Protein AF-A0A1A6GMJ9-F1 (afdb_monomer)

Foldseek 3Di:
DVVLVVCVVPPVVCNVVVVQVVCCVPPNNVVPPDDDDDPVVVQVVQDPDPDDDDDDDDDDDDAPPAQDEAEAEACVVVLVCQVVVLVVVVVCVVVVGHSNYYYHYYYDDDPSHDVSCVVPDDDDDDDQDADLVSQLVVLVVPDDPCLQPVAPCNLQLVLLLSLLSNLLSLLVNLLVVPCVSPVDNFDDDVCLQDDPDPDDDRQLSVVSRVQRRVDPDRPLVVSLCSNLVPSVVVRPDDPVRSVVSSVSSDQSRDVCSSPPDPRD

Structure (mmCIF, N/CA/C/O backbone):
data_AF-A0A1A6GMJ9-F1
#
_entry.id   AF-A0A1A6GMJ9-F1
#
loop_
_atom_site.group_PDB
_atom_site.id
_atom_site.type_symbol
_atom_site.label_atom_id
_atom_site.label_alt_id
_atom_site.label_comp_id
_atom_site.label_asym_id
_atom_site.label_entity_id
_atom_site.label_seq_id
_atom_site.pdbx_PDB_ins_code
_atom_site.Cartn_x
_atom_site.Cartn_y
_atom_site.Cartn_z
_atom_site.occupancy
_atom_site.B_iso_or_equiv
_atom_site.auth_seq_id
_atom_site.auth_comp_id
_atom_site.auth_asym_id
_atom_site.auth_atom_id
_atom_site.pdbx_PDB_model_num
ATOM 1 N N . MET A 1 1 ? -11.232 -16.383 -27.705 1.00 71.50 1 MET A N 1
ATOM 2 C CA . MET A 1 1 ? -10.995 -14.996 -28.175 1.00 71.50 1 MET A CA 1
ATOM 3 C C . MET A 1 1 ? -12.279 -14.244 -28.542 1.00 71.50 1 MET A C 1
ATOM 5 O O . MET A 1 1 ? -12.523 -13.205 -27.951 1.00 71.50 1 MET A O 1
ATOM 9 N N . GLN A 1 2 ? -13.145 -14.757 -29.428 1.00 80.25 2 GLN A N 1
ATOM 10 C CA . GLN A 1 2 ? -14.377 -14.053 -29.853 1.00 80.25 2 GLN A CA 1
ATOM 11 C C . GLN A 1 2 ? -15.315 -13.656 -28.692 1.00 80.25 2 GLN A C 1
ATOM 13 O O . GLN A 1 2 ? -15.805 -12.533 -28.651 1.00 80.25 2 GLN A O 1
ATOM 18 N N . ARG A 1 3 ? -15.484 -14.520 -27.678 1.00 80.25 3 ARG A N 1
ATOM 19 C CA . ARG A 1 3 ? -16.272 -14.201 -26.467 1.00 80.25 3 ARG A CA 1
ATOM 20 C C . ARG A 1 3 ? -15.718 -13.006 -25.669 1.00 80.25 3 ARG A C 1
ATOM 22 O O . ARG A 1 3 ? -16.497 -12.245 -25.113 1.00 80.25 3 ARG A O 1
ATOM 29 N N . MET A 1 4 ? -14.397 -12.802 -25.649 1.00 86.25 4 MET A N 1
ATOM 30 C CA . MET A 1 4 ? -13.774 -11.642 -24.990 1.00 86.25 4 MET A CA 1
ATOM 31 C C . MET A 1 4 ? -14.058 -10.334 -25.733 1.00 86.25 4 MET A C 1
ATOM 33 O O . MET A 1 4 ? -14.210 -9.305 -25.085 1.00 86.25 4 MET A O 1
ATOM 37 N N . LEU A 1 5 ? -14.151 -10.366 -27.068 1.00 86.88 5 LEU A N 1
ATOM 38 C CA . LEU A 1 5 ? -14.511 -9.184 -27.859 1.00 86.88 5 LEU A CA 1
ATOM 39 C C . LEU A 1 5 ? -15.940 -8.736 -27.537 1.00 86.88 5 LEU A C 1
ATOM 41 O O . LEU A 1 5 ? -16.164 -7.559 -27.291 1.00 86.88 5 LEU A O 1
ATOM 45 N N . ILE A 1 6 ? -16.871 -9.687 -27.416 1.00 87.62 6 ILE A N 1
ATOM 46 C CA . ILE A 1 6 ? -18.257 -9.407 -27.013 1.00 87.62 6 ILE A CA 1
ATOM 47 C C . ILE A 1 6 ? -18.308 -8.814 -25.597 1.00 87.62 6 ILE A C 1
ATOM 49 O O . ILE A 1 6 ? -18.971 -7.803 -25.379 1.00 87.62 6 ILE A O 1
ATOM 53 N N . VAL A 1 7 ? -17.576 -9.396 -24.637 1.00 88.38 7 VAL A N 1
ATOM 54 C CA . VAL A 1 7 ? -17.493 -8.850 -23.268 1.00 88.38 7 VAL A CA 1
ATOM 55 C C . VAL A 1 7 ? -16.895 -7.444 -23.276 1.00 88.38 7 VAL A C 1
ATOM 57 O O . VAL A 1 7 ? -17.415 -6.567 -22.599 1.00 88.38 7 VAL A O 1
ATOM 60 N N . ARG A 1 8 ? -15.862 -7.186 -24.082 1.00 89.06 8 ARG A N 1
ATOM 61 C CA . ARG A 1 8 ? -15.278 -5.847 -24.220 1.00 89.06 8 ARG A CA 1
ATOM 62 C C . ARG A 1 8 ? -16.269 -4.825 -24.774 1.00 89.06 8 ARG A C 1
ATOM 64 O O . ARG A 1 8 ? -16.239 -3.685 -24.325 1.00 89.06 8 ARG A O 1
ATOM 71 N N . SER A 1 9 ? -17.132 -5.223 -25.705 1.00 89.50 9 SER A N 1
ATOM 72 C CA . SER A 1 9 ? -18.133 -4.334 -26.303 1.00 89.50 9 SER A CA 1
ATOM 73 C C . SER A 1 9 ? -19.360 -4.096 -25.416 1.00 89.50 9 SER A C 1
ATOM 75 O O . SER A 1 9 ? -19.928 -3.013 -25.473 1.00 89.50 9 SER A O 1
ATOM 77 N N . LEU A 1 10 ? -19.783 -5.083 -24.615 1.00 91.12 10 LEU A N 1
ATOM 78 C CA . LEU A 1 10 ? -21.050 -5.023 -23.862 1.00 91.12 10 LEU A CA 1
ATOM 79 C C . LEU A 1 10 ? -20.884 -4.858 -22.341 1.00 91.12 10 LEU A C 1
ATOM 81 O O . LEU A 1 10 ? -21.812 -4.425 -21.663 1.00 91.12 10 LEU A O 1
ATOM 85 N N . ARG A 1 11 ? -19.735 -5.252 -21.781 1.00 90.25 11 ARG A N 1
ATOM 86 C CA . ARG A 1 11 ? -19.461 -5.354 -20.334 1.00 90.25 11 ARG A CA 1
ATOM 87 C C . ARG A 1 11 ? -17.982 -5.073 -20.050 1.00 90.25 11 ARG A C 1
ATOM 89 O O . ARG A 1 11 ? -17.228 -5.964 -19.644 1.00 90.25 11 ARG A O 1
ATOM 96 N N . GLN A 1 12 ? -17.552 -3.831 -20.277 1.00 86.00 12 GLN A N 1
ATOM 97 C CA . GLN A 1 12 ? -16.149 -3.432 -20.104 1.00 86.00 12 GLN A CA 1
ATOM 98 C C . GLN A 1 12 ? -15.624 -3.720 -18.682 1.00 86.00 12 GLN A C 1
ATOM 100 O O . GLN A 1 12 ? -14.485 -4.156 -18.518 1.00 86.00 12 GLN A O 1
ATOM 105 N N . ASP A 1 13 ? -16.487 -3.597 -17.671 1.00 86.69 13 ASP A N 1
ATOM 106 C CA . ASP A 1 13 ? -16.229 -3.936 -16.264 1.00 86.69 13 ASP A CA 1
ATOM 107 C C . ASP A 1 13 ? -15.849 -5.415 -16.036 1.00 86.69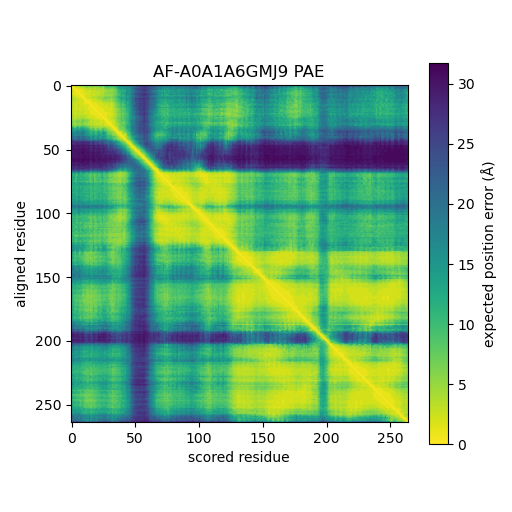 13 ASP A C 1
ATOM 109 O O . ASP A 1 13 ? -15.201 -5.760 -15.048 1.00 86.69 13 ASP A O 1
ATOM 113 N N . ARG A 1 14 ? -16.225 -6.312 -16.957 1.00 89.88 14 ARG A N 1
ATOM 114 C CA . ARG A 1 14 ? -15.957 -7.758 -16.868 1.00 89.88 14 ARG A CA 1
ATOM 115 C C . ARG A 1 14 ? -14.767 -8.214 -17.692 1.00 89.88 14 ARG A C 1
ATOM 117 O O . ARG A 1 14 ? -14.401 -9.387 -17.609 1.00 89.88 14 ARG A O 1
ATOM 124 N N . VAL A 1 15 ? -14.141 -7.321 -18.456 1.00 89.62 15 VAL A N 1
ATOM 125 C CA . VAL A 1 15 ? -13.018 -7.675 -19.335 1.00 89.62 15 VAL A CA 1
ATOM 126 C C . VAL A 1 15 ? -11.854 -8.239 -18.533 1.00 89.62 15 VAL A C 1
ATOM 128 O O . VAL A 1 15 ? -11.367 -9.312 -18.876 1.00 89.62 15 VAL A O 1
ATOM 131 N N . ALA A 1 16 ? -11.466 -7.587 -17.432 1.00 85.88 16 ALA A N 1
ATOM 132 C CA . ALA A 1 16 ? -10.377 -8.060 -16.574 1.00 85.88 16 ALA A CA 1
ATOM 133 C C . ALA A 1 16 ? -10.644 -9.482 -16.047 1.00 85.88 16 ALA A C 1
ATOM 135 O O . ALA A 1 16 ? -9.815 -10.370 -16.221 1.00 85.88 16 ALA A O 1
ATOM 136 N N . PHE A 1 17 ? -11.840 -9.738 -15.506 1.00 87.00 17 PHE A N 1
ATOM 137 C CA . PHE A 1 17 ? -12.234 -11.072 -15.035 1.00 87.00 17 PHE A CA 1
ATOM 138 C C . PHE A 1 17 ? -12.244 -12.124 -16.150 1.00 87.00 17 PHE A C 1
ATOM 140 O O . PHE A 1 17 ? -11.846 -13.271 -15.931 1.00 87.00 17 PHE A O 1
ATOM 147 N N . CYS A 1 18 ? -12.699 -11.745 -17.346 1.00 89.88 18 CYS A N 1
ATOM 148 C CA . CYS A 1 18 ? -12.757 -12.636 -18.499 1.00 89.88 18 CYS A CA 1
ATOM 149 C C . CYS A 1 18 ? -11.352 -13.011 -18.993 1.00 89.88 18 CYS A C 1
ATOM 151 O O . CYS A 1 18 ? -11.089 -14.189 -19.233 1.00 89.88 18 CYS A O 1
ATOM 153 N N . VAL A 1 19 ? -10.442 -12.034 -19.073 1.00 89.81 19 VAL A N 1
ATOM 154 C CA . VAL A 1 19 ? -9.029 -12.250 -19.424 1.00 89.81 19 VAL A CA 1
ATOM 155 C C . VAL A 1 19 ? -8.350 -13.134 -18.382 1.00 89.81 19 VAL A C 1
ATOM 157 O O . VAL A 1 19 ? -7.731 -14.130 -18.748 1.00 89.81 19 VAL A O 1
ATOM 160 N N . THR A 1 20 ? -8.538 -12.833 -17.095 1.00 88.00 20 THR A N 1
ATOM 161 C CA . THR A 1 20 ? -8.017 -13.649 -15.994 1.00 88.00 20 THR A CA 1
ATOM 162 C C . THR A 1 20 ? -8.483 -15.097 -16.119 1.00 88.00 20 THR A C 1
ATOM 164 O O . THR A 1 20 ? -7.667 -16.008 -16.196 1.00 88.00 20 THR A O 1
ATOM 167 N N . SER A 1 21 ? -9.791 -15.325 -16.242 1.00 88.94 21 SER A N 1
ATOM 168 C CA . SER A 1 21 ? -10.353 -16.680 -16.354 1.00 88.94 21 SER A CA 1
ATOM 169 C C . SER A 1 21 ? -9.830 -17.425 -17.585 1.00 88.94 21 SER A C 1
ATOM 171 O O . SER A 1 21 ? -9.553 -18.624 -17.520 1.00 88.94 21 SER A O 1
ATOM 173 N N . PHE A 1 22 ? -9.662 -16.719 -18.705 1.00 91.06 22 PHE A N 1
ATOM 174 C CA . PHE A 1 22 ? -9.090 -17.287 -19.919 1.00 91.06 22 PHE A CA 1
ATOM 175 C C . PHE A 1 22 ? -7.642 -17.746 -19.700 1.00 91.06 22 PHE A C 1
ATOM 177 O O . PHE A 1 22 ? -7.312 -18.874 -20.064 1.00 91.06 22 PHE A O 1
ATOM 184 N N . ILE A 1 23 ? -6.802 -16.925 -19.061 1.00 90.88 23 ILE A N 1
ATOM 185 C CA . ILE A 1 23 ? -5.409 -17.282 -18.755 1.00 90.88 23 ILE A CA 1
ATOM 186 C C . ILE A 1 23 ? -5.359 -18.479 -17.797 1.00 90.88 23 ILE A C 1
ATOM 188 O O . ILE A 1 23 ? -4.648 -19.437 -18.090 1.00 90.88 23 ILE A O 1
ATOM 192 N N . ILE A 1 24 ? -6.162 -18.494 -16.722 1.00 90.88 24 ILE A N 1
ATOM 193 C CA . ILE A 1 24 ? -6.207 -19.631 -15.777 1.00 90.88 24 ILE A CA 1
ATOM 194 C C . ILE A 1 24 ? -6.557 -20.925 -16.509 1.00 90.88 24 ILE A C 1
ATOM 196 O O . ILE A 1 24 ? -5.902 -21.942 -16.314 1.00 90.88 24 ILE A O 1
ATOM 200 N N . THR A 1 25 ? -7.573 -20.878 -17.369 1.00 91.31 25 THR A N 1
ATOM 201 C CA . THR A 1 25 ? -8.080 -22.071 -18.057 1.00 91.31 25 THR A CA 1
ATOM 202 C C . THR A 1 25 ? -7.072 -22.636 -19.061 1.00 91.31 25 THR A C 1
ATOM 204 O O . THR A 1 25 ? -7.014 -23.847 -19.241 1.00 91.31 25 THR A O 1
ATOM 207 N N . ASN A 1 26 ? -6.288 -21.779 -19.726 1.00 92.38 26 ASN A N 1
ATOM 208 C CA . ASN A 1 26 ? -5.397 -22.209 -20.811 1.00 92.38 26 ASN A CA 1
ATOM 209 C C . ASN A 1 26 ? -3.935 -22.389 -20.380 1.00 92.38 26 ASN A C 1
ATOM 211 O O . ASN A 1 26 ? -3.240 -23.222 -20.950 1.00 92.38 26 ASN A O 1
ATOM 215 N N . LEU A 1 27 ? -3.456 -21.608 -19.408 1.00 91.56 27 LEU A N 1
ATOM 216 C CA . LEU A 1 27 ? -2.052 -21.583 -18.979 1.00 91.56 27 LEU A CA 1
ATOM 217 C C . LEU A 1 27 ? -1.877 -21.999 -17.506 1.00 91.56 27 LEU A C 1
ATOM 219 O O . LEU A 1 27 ? -0.798 -22.449 -17.114 1.00 91.56 27 LEU A O 1
ATOM 223 N N . GLY A 1 28 ? -2.935 -21.903 -16.696 1.00 88.69 28 GLY A N 1
ATOM 224 C CA . GLY A 1 28 ? -2.924 -22.196 -15.259 1.00 88.69 28 GLY A CA 1
ATOM 225 C C . GLY A 1 28 ? -2.838 -20.944 -14.378 1.00 88.69 28 GLY A C 1
ATOM 226 O O . GLY A 1 28 ? -2.457 -19.863 -14.829 1.00 88.69 28 GLY A O 1
ATOM 227 N N . SER A 1 29 ? -3.186 -21.089 -13.094 1.00 85.00 29 SER A N 1
ATOM 228 C CA . SER A 1 29 ? -3.278 -19.977 -12.126 1.00 85.00 29 SER A CA 1
ATOM 229 C C . SER A 1 29 ? -1.948 -19.260 -11.857 1.00 85.00 29 SER A C 1
ATOM 231 O O . SER A 1 29 ? -1.933 -18.047 -11.650 1.00 85.00 29 SER A O 1
ATOM 233 N N . ARG A 1 30 ? -0.821 -19.976 -11.963 1.00 82.75 30 ARG A N 1
ATOM 234 C CA . ARG A 1 30 ? 0.544 -19.449 -11.757 1.00 82.75 30 ARG A CA 1
ATOM 235 C C . ARG A 1 30 ? 0.941 -18.272 -12.658 1.00 82.75 30 ARG A C 1
ATOM 237 O O . ARG A 1 30 ? 1.927 -17.611 -12.376 1.00 82.75 30 ARG A O 1
ATOM 244 N N . PHE A 1 31 ? 0.223 -18.041 -13.759 1.00 82.19 31 PHE A N 1
ATOM 245 C CA . PHE A 1 31 ? 0.494 -16.938 -14.693 1.00 82.19 31 PHE A CA 1
ATOM 246 C C . PHE A 1 31 ? -0.222 -15.632 -14.322 1.00 82.19 31 PHE A C 1
ATOM 248 O O . PHE A 1 31 ? -0.113 -14.642 -15.041 1.00 82.19 31 PHE A O 1
ATOM 255 N N . ILE A 1 32 ? -0.987 -15.638 -13.231 1.00 80.31 32 ILE A N 1
ATOM 256 C CA . ILE A 1 32 ? -1.769 -14.490 -12.750 1.00 80.31 32 ILE A CA 1
ATOM 257 C C . ILE A 1 32 ? -1.449 -14.203 -11.292 1.00 80.31 32 ILE A C 1
ATOM 259 O O . ILE A 1 32 ? -1.442 -13.049 -10.869 1.00 80.31 32 ILE A O 1
ATOM 263 N N . GLU A 1 33 ? -1.191 -15.253 -10.519 1.00 72.06 33 GLU A N 1
ATOM 264 C CA . GLU A 1 33 ? -0.722 -15.107 -9.153 1.00 72.06 33 GLU A CA 1
ATOM 265 C C . GLU A 1 33 ? 0.698 -14.524 -9.161 1.00 72.06 33 GLU A C 1
ATOM 267 O O . GLU A 1 33 ? 1.575 -15.068 -9.838 1.00 72.06 33 GLU A O 1
ATOM 272 N N . PRO A 1 34 ? 0.945 -13.413 -8.442 1.00 66.38 34 PRO A N 1
ATOM 273 C CA . PRO A 1 34 ? 2.287 -12.868 -8.340 1.00 66.38 34 PRO A CA 1
ATOM 274 C C . PRO A 1 34 ? 3.200 -13.919 -7.690 1.00 66.38 34 PRO A C 1
ATOM 276 O O . PRO A 1 34 ? 2.823 -14.505 -6.669 1.00 66.38 34 PRO A O 1
ATOM 279 N N . PRO A 1 35 ? 4.387 -14.188 -8.259 1.00 65.06 35 PRO A N 1
ATOM 280 C CA . PRO A 1 35 ? 5.299 -15.166 -7.690 1.00 65.06 35 PRO A CA 1
ATOM 281 C C . PRO A 1 35 ? 5.738 -14.711 -6.298 1.00 65.06 35 PRO A C 1
ATOM 283 O O . PRO A 1 35 ? 6.055 -13.539 -6.084 1.00 65.06 35 PRO A O 1
ATOM 286 N N . VAL A 1 36 ? 5.784 -15.645 -5.345 1.00 62.50 36 VAL A N 1
ATOM 287 C CA . VAL A 1 36 ? 6.337 -15.358 -4.019 1.00 62.50 36 VAL A CA 1
ATOM 288 C C . VAL A 1 36 ? 7.814 -15.026 -4.191 1.00 62.50 36 VAL A C 1
ATOM 290 O O . VAL A 1 36 ? 8.587 -15.836 -4.710 1.00 62.50 36 VAL A O 1
ATOM 293 N N . LEU A 1 37 ? 8.202 -13.829 -3.756 1.00 62.25 37 LEU A N 1
ATOM 294 C CA . LEU A 1 37 ? 9.588 -13.398 -3.773 1.00 62.25 37 LEU A CA 1
ATOM 295 C C . LEU A 1 37 ? 10.428 -14.343 -2.909 1.00 62.25 37 LEU A C 1
ATOM 297 O O . LEU A 1 37 ? 10.312 -14.354 -1.686 1.00 62.25 37 LEU A O 1
ATOM 301 N N . ASN A 1 38 ? 11.299 -15.121 -3.545 1.00 61.34 38 ASN A N 1
ATOM 302 C CA . ASN A 1 38 ? 12.248 -15.975 -2.850 1.00 61.34 38 ASN A CA 1
ATOM 303 C C . ASN A 1 38 ? 13.671 -15.639 -3.297 1.00 61.34 38 ASN A C 1
ATOM 305 O O . ASN A 1 38 ? 14.153 -16.107 -4.330 1.00 61.34 38 ASN A O 1
ATOM 309 N N . MET A 1 39 ? 14.357 -14.844 -2.476 1.00 60.69 39 MET A N 1
ATOM 310 C CA . MET A 1 39 ? 15.728 -14.395 -2.730 1.00 60.69 39 MET A CA 1
ATOM 311 C C . MET A 1 39 ? 16.713 -15.565 -2.907 1.00 60.69 39 MET A C 1
ATOM 313 O O . MET A 1 39 ? 17.684 -15.449 -3.653 1.00 60.69 39 MET A O 1
ATOM 317 N N . LYS A 1 40 ? 16.450 -16.718 -2.269 1.00 57.72 40 LYS A N 1
ATOM 318 C CA . LYS A 1 40 ? 17.304 -17.913 -2.371 1.00 57.72 40 LYS A CA 1
ATOM 319 C C . LYS A 1 40 ? 17.200 -18.573 -3.746 1.00 57.72 40 LYS A C 1
ATOM 321 O O . LYS A 1 40 ? 18.214 -19.001 -4.286 1.00 57.72 40 LYS A O 1
ATOM 326 N N . LEU A 1 41 ? 16.002 -18.602 -4.338 1.00 55.69 41 LEU A N 1
ATOM 327 C CA . LEU A 1 41 ? 15.796 -19.111 -5.700 1.00 55.69 41 LEU A CA 1
ATOM 328 C C . LEU A 1 41 ? 16.473 -18.207 -6.742 1.00 55.69 41 LEU A C 1
ATOM 330 O O . LEU A 1 41 ? 17.099 -18.707 -7.674 1.00 55.69 41 LEU A O 1
ATOM 334 N N . VAL A 1 42 ? 16.419 -16.884 -6.554 1.00 58.50 42 VAL A N 1
ATOM 335 C CA . VAL A 1 42 ? 17.067 -15.921 -7.465 1.00 58.50 42 VAL A CA 1
ATOM 336 C C . VAL A 1 42 ? 18.594 -16.010 -7.376 1.00 58.50 42 VAL A C 1
ATOM 338 O O . VAL A 1 42 ? 19.271 -16.030 -8.400 1.00 58.50 42 VAL A O 1
ATOM 341 N N . SER A 1 43 ? 19.139 -16.139 -6.162 1.00 53.69 43 SER A N 1
ATOM 342 C CA . SER A 1 43 ? 20.588 -16.223 -5.932 1.00 53.69 43 SER A CA 1
ATOM 343 C C . SER A 1 43 ? 21.230 -17.478 -6.553 1.00 53.69 43 SER A C 1
ATOM 345 O O . SER A 1 43 ? 22.346 -17.390 -7.072 1.00 53.69 43 SER A O 1
ATOM 347 N N . GLY A 1 44 ? 20.511 -18.612 -6.55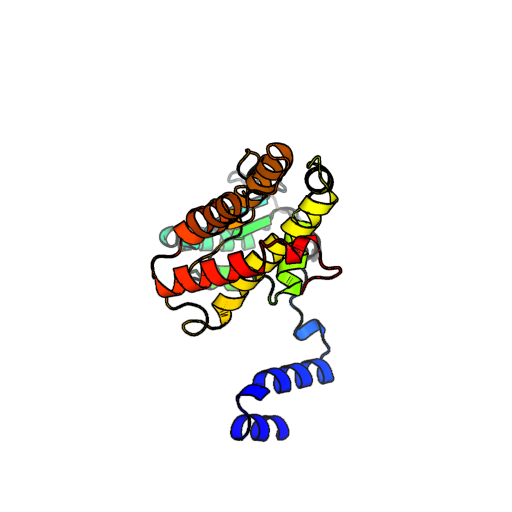8 1.00 48.16 44 GLY A N 1
ATOM 348 C CA . GLY A 1 44 ? 20.970 -19.880 -7.146 1.00 48.16 44 GLY A CA 1
ATOM 349 C C . GLY A 1 44 ? 20.734 -20.037 -8.654 1.00 48.16 44 GLY A C 1
ATOM 350 O O . GLY A 1 44 ? 21.320 -20.926 -9.259 1.00 48.16 44 GLY A O 1
ATOM 351 N N . SER A 1 45 ? 19.898 -19.189 -9.266 1.00 43.88 45 SER A N 1
ATOM 352 C CA . SER A 1 45 ? 19.630 -19.213 -10.717 1.00 43.88 45 SER A CA 1
ATOM 353 C C . SER A 1 45 ? 20.610 -18.352 -11.519 1.00 43.88 45 SER A C 1
ATOM 355 O O . SER A 1 45 ? 20.737 -18.514 -12.731 1.00 43.88 45 SER A O 1
ATOM 357 N N . ALA A 1 46 ? 21.289 -17.413 -10.854 1.00 45.00 46 ALA A N 1
ATOM 358 C CA . ALA A 1 46 ? 22.364 -16.642 -11.453 1.00 45.00 46 ALA A CA 1
ATOM 359 C C . ALA A 1 46 ? 23.610 -17.537 -11.541 1.00 45.00 46 ALA A C 1
ATOM 361 O O . ALA A 1 46 ? 24.200 -17.865 -10.513 1.00 45.00 46 ALA A O 1
ATOM 362 N N . PHE A 1 47 ? 23.979 -17.897 -12.772 1.00 39.22 47 PHE A N 1
ATOM 363 C CA . PHE A 1 47 ? 25.088 -18.775 -13.171 1.00 39.22 47 PHE A CA 1
ATOM 364 C C . PHE A 1 47 ? 24.831 -20.281 -12.995 1.00 39.22 47 PHE A C 1
ATOM 366 O O . PHE A 1 47 ? 25.241 -20.902 -12.019 1.00 39.22 47 PHE A O 1
ATOM 373 N N . LEU A 1 48 ? 24.238 -20.905 -14.020 1.00 29.53 48 LEU A N 1
ATOM 374 C CA . LEU A 1 48 ? 24.630 -22.273 -14.364 1.00 29.53 48 LEU A CA 1
ATOM 375 C C . LEU A 1 48 ? 26.024 -22.185 -15.006 1.00 29.53 48 LEU A C 1
ATOM 377 O O . LEU A 1 48 ? 26.154 -21.509 -16.027 1.00 29.53 48 LEU A O 1
ATOM 381 N N . PRO A 1 49 ? 27.067 -22.817 -14.442 1.00 35.44 49 PRO A N 1
ATOM 382 C CA . PRO A 1 49 ? 28.391 -22.766 -15.033 1.00 35.44 49 PRO A CA 1
ATOM 383 C C . PRO A 1 49 ? 28.412 -23.678 -16.262 1.00 35.44 49 PRO A C 1
ATOM 385 O O . PRO A 1 49 ? 28.380 -24.905 -16.146 1.00 35.44 49 PRO A O 1
ATOM 388 N N . THR A 1 50 ? 28.487 -23.098 -17.457 1.00 32.56 50 THR A N 1
ATOM 389 C CA . THR A 1 50 ? 29.138 -23.789 -18.573 1.00 32.56 50 THR A CA 1
ATOM 390 C C . THR A 1 50 ? 30.609 -23.942 -18.192 1.00 32.56 50 THR A C 1
ATOM 392 O O . THR A 1 50 ? 31.280 -22.952 -17.923 1.00 32.56 50 THR A O 1
ATOM 395 N N . GLN A 1 51 ? 31.069 -25.189 -18.065 1.00 30.16 51 GLN A N 1
ATOM 396 C CA . GLN A 1 51 ? 32.420 -25.558 -17.626 1.00 30.16 51 GLN A CA 1
ATOM 397 C C . GLN A 1 51 ? 33.535 -24.738 -18.308 1.00 30.16 51 GLN A C 1
ATOM 399 O O . GLN A 1 51 ? 33.456 -24.534 -19.520 1.00 30.16 51 GLN A O 1
ATOM 404 N N . PRO A 1 52 ? 34.619 -24.367 -17.598 1.00 36.44 52 PRO A N 1
ATOM 405 C CA . PRO A 1 52 ? 35.774 -23.744 -18.226 1.00 36.44 52 PRO A CA 1
ATOM 406 C C . PRO A 1 52 ? 36.763 -24.808 -18.729 1.00 36.44 52 PRO A C 1
ATOM 408 O O . PRO A 1 52 ? 37.097 -25.756 -18.014 1.00 36.44 52 PRO A O 1
ATOM 411 N N . GLN A 1 53 ? 37.280 -24.626 -19.947 1.00 30.36 53 GLN A N 1
ATOM 412 C CA . GLN A 1 53 ? 38.537 -25.238 -20.377 1.00 30.36 53 GLN A CA 1
ATOM 413 C C . GLN A 1 53 ? 39.601 -24.150 -20.573 1.00 30.36 53 GLN A C 1
ATOM 415 O O . GLN A 1 53 ? 39.444 -23.254 -21.394 1.00 30.36 53 GLN A O 1
ATOM 420 N N . HIS A 1 54 ? 40.703 -24.356 -19.850 1.00 30.39 54 HIS A N 1
ATOM 421 C CA . HIS A 1 54 ? 42.046 -23.773 -19.942 1.00 30.39 54 HIS A CA 1
ATOM 422 C C . HIS A 1 54 ? 42.394 -22.442 -19.240 1.00 30.39 54 HIS A C 1
ATOM 424 O O . HIS A 1 54 ? 41.582 -21.524 -19.193 1.00 30.39 54 HIS A O 1
ATOM 430 N N . PRO A 1 55 ? 43.633 -22.345 -18.693 1.00 41.41 55 PRO A N 1
ATOM 431 C CA . PRO A 1 55 ? 44.101 -21.202 -17.920 1.00 41.41 55 PRO A CA 1
ATOM 432 C C . PRO A 1 55 ? 44.950 -20.243 -18.769 1.00 41.41 55 PRO A C 1
ATOM 434 O O . PRO A 1 55 ? 45.739 -20.680 -19.609 1.00 41.41 55 PRO A O 1
ATOM 437 N N . ALA A 1 56 ? 44.885 -18.944 -18.478 1.00 31.08 56 ALA A N 1
ATOM 438 C CA . ALA A 1 56 ? 45.956 -18.016 -18.818 1.00 31.08 56 ALA A CA 1
ATOM 439 C C . ALA A 1 56 ? 46.082 -16.904 -17.768 1.00 31.08 56 ALA A C 1
ATOM 441 O O . ALA A 1 56 ? 45.108 -16.391 -17.231 1.00 31.08 56 ALA A O 1
ATOM 442 N N . VAL A 1 57 ? 47.343 -16.619 -17.471 1.00 34.91 57 VAL A N 1
ATOM 443 C CA . VAL A 1 57 ? 47.912 -15.735 -16.453 1.00 34.91 57 VAL A CA 1
ATOM 444 C C . VAL A 1 57 ? 47.859 -14.269 -16.898 1.00 34.91 57 VAL A C 1
ATOM 446 O O . VAL A 1 57 ? 48.166 -13.996 -18.054 1.00 34.91 57 VAL A O 1
ATOM 449 N N . GLY A 1 58 ? 47.644 -13.331 -15.961 1.00 32.38 58 GLY A N 1
ATOM 450 C CA . GLY A 1 58 ? 48.246 -11.992 -16.057 1.00 32.38 58 GLY A CA 1
ATOM 451 C C . GLY A 1 58 ? 47.431 -10.785 -15.571 1.00 32.38 58 GLY A C 1
ATOM 452 O O . GLY A 1 58 ? 46.503 -10.363 -16.243 1.00 32.38 58 GLY A O 1
ATOM 453 N N . SER A 1 59 ? 47.944 -10.168 -14.495 1.00 32.66 59 SER A N 1
ATOM 454 C CA . SER A 1 59 ? 47.911 -8.737 -14.097 1.00 32.66 59 SER A CA 1
ATOM 455 C C . SER A 1 59 ? 46.605 -8.047 -13.656 1.00 32.66 59 SER A C 1
ATOM 457 O O . SER A 1 59 ? 45.619 -8.007 -14.376 1.00 32.66 59 SER A O 1
ATOM 459 N N . GLU A 1 60 ? 46.700 -7.431 -12.467 1.00 34.22 60 GLU A N 1
ATOM 460 C CA . GLU A 1 60 ? 45.703 -6.642 -11.718 1.00 34.22 60 GLU A CA 1
ATOM 461 C C . GLU A 1 60 ? 45.098 -5.449 -12.490 1.00 34.22 60 GLU A C 1
ATOM 463 O O . GLU A 1 60 ? 45.768 -4.825 -13.315 1.00 34.22 60 GLU A O 1
ATOM 468 N N . PRO A 1 61 ? 43.858 -5.064 -12.142 1.00 36.03 61 PRO A N 1
ATOM 469 C CA . PRO A 1 61 ? 43.646 -4.076 -11.080 1.00 36.03 61 PRO A CA 1
ATOM 470 C C . PRO A 1 61 ? 42.854 -4.681 -9.910 1.00 36.03 61 PRO A C 1
ATOM 472 O O . PRO A 1 61 ? 42.173 -5.687 -10.075 1.00 36.03 61 PRO A O 1
ATOM 475 N N . THR A 1 62 ? 42.989 -4.100 -8.711 1.00 41.09 62 THR A N 1
ATOM 476 C CA . THR A 1 62 ? 42.413 -4.572 -7.431 1.00 41.09 62 THR A CA 1
ATOM 477 C C . THR A 1 62 ? 41.105 -5.358 -7.592 1.00 41.09 62 THR A C 1
ATOM 479 O O . THR A 1 62 ? 40.082 -4.759 -7.942 1.00 41.09 62 THR A O 1
ATOM 482 N N . PRO A 1 63 ? 41.122 -6.680 -7.336 1.00 41.72 63 PRO A N 1
ATOM 483 C CA . PRO A 1 63 ? 40.016 -7.547 -7.677 1.00 41.72 63 PRO A CA 1
ATOM 484 C C . PRO A 1 63 ? 38.844 -7.251 -6.755 1.00 41.72 63 PRO A C 1
ATOM 486 O O . PRO A 1 63 ? 38.998 -7.080 -5.543 1.00 41.72 63 PRO A O 1
ATOM 489 N N . VAL A 1 64 ? 37.651 -7.267 -7.336 1.00 48.25 64 VAL A N 1
ATOM 490 C CA . VAL A 1 64 ? 36.427 -7.595 -6.615 1.00 48.25 64 VAL A CA 1
ATOM 491 C C . VAL A 1 64 ? 36.741 -8.821 -5.752 1.00 48.25 64 VAL A C 1
ATOM 493 O O . VAL A 1 64 ? 36.954 -9.913 -6.280 1.00 48.25 64 VAL A O 1
ATOM 496 N N . LEU A 1 65 ? 36.886 -8.627 -4.436 1.00 46.19 65 LEU A N 1
ATOM 497 C CA . LEU A 1 65 ? 37.314 -9.686 -3.521 1.00 46.19 65 LEU A CA 1
ATOM 498 C C . LEU A 1 65 ? 36.424 -10.921 -3.740 1.00 46.19 65 LEU A C 1
ATOM 500 O O . LEU A 1 65 ? 35.195 -10.763 -3.788 1.00 46.19 65 LEU A O 1
ATOM 504 N N . PRO A 1 66 ? 36.994 -12.133 -3.871 1.00 54.19 66 PRO A N 1
ATOM 505 C CA . PRO A 1 66 ? 36.246 -13.308 -4.299 1.00 54.19 66 PRO A CA 1
ATOM 506 C C . PRO A 1 66 ? 34.991 -13.509 -3.441 1.00 54.19 66 PRO A C 1
ATOM 508 O O . PRO A 1 66 ? 35.062 -13.741 -2.236 1.00 54.19 66 PRO A O 1
ATOM 511 N N . GLY A 1 67 ? 33.827 -13.360 -4.080 1.00 58.69 67 GLY A N 1
ATOM 512 C CA . GLY A 1 67 ? 32.515 -13.642 -3.499 1.00 58.69 67 GLY A CA 1
ATOM 513 C C . GLY A 1 67 ? 31.797 -12.536 -2.733 1.00 58.69 67 GLY A C 1
ATOM 514 O O . GLY A 1 67 ? 30.858 -12.846 -2.002 1.00 58.69 67 GLY A O 1
ATOM 515 N N . HIS A 1 68 ? 32.171 -11.267 -2.900 1.00 75.12 68 HIS A N 1
ATOM 516 C CA . HIS A 1 68 ? 31.436 -10.163 -2.271 1.00 75.12 68 HIS A CA 1
ATOM 517 C C . HIS A 1 68 ? 30.127 -9.835 -2.999 1.00 75.12 68 HIS A C 1
ATOM 519 O O . HIS A 1 68 ? 29.988 -10.023 -4.208 1.00 75.12 68 HIS A O 1
ATOM 525 N N . TRP A 1 69 ? 29.142 -9.360 -2.239 1.00 85.12 69 TRP A N 1
ATOM 526 C CA . TRP A 1 69 ? 27.866 -8.883 -2.764 1.00 85.12 69 TRP A CA 1
ATOM 527 C C . TRP A 1 69 ? 27.859 -7.363 -2.694 1.00 85.12 69 TRP A C 1
ATOM 529 O O . TRP A 1 69 ? 28.140 -6.788 -1.643 1.00 85.12 69 TRP A O 1
ATOM 539 N N . VAL A 1 70 ? 27.528 -6.715 -3.805 1.00 87.50 70 VAL A N 1
ATOM 540 C CA . VAL A 1 70 ? 27.390 -5.259 -3.879 1.00 87.50 70 VAL A CA 1
ATOM 541 C C . VAL A 1 70 ? 25.914 -4.936 -4.041 1.00 87.50 70 VAL A C 1
ATOM 543 O O . VAL A 1 70 ? 25.267 -5.457 -4.946 1.00 87.50 70 VAL A O 1
ATOM 546 N N . PHE A 1 71 ? 25.380 -4.082 -3.170 1.00 88.75 71 PHE A N 1
ATOM 547 C CA . PHE A 1 71 ? 24.009 -3.587 -3.262 1.00 88.75 71 PHE A CA 1
ATOM 548 C C . PHE A 1 71 ? 24.011 -2.070 -3.427 1.00 88.75 71 PHE A C 1
ATOM 550 O O . PHE A 1 71 ? 24.464 -1.348 -2.541 1.00 88.75 71 PHE A O 1
ATOM 557 N N . LEU A 1 72 ? 23.496 -1.595 -4.559 1.00 88.75 72 LEU A N 1
ATOM 558 C CA . LEU A 1 72 ? 23.294 -0.176 -4.826 1.00 88.75 72 LEU A CA 1
ATOM 559 C C . LEU A 1 72 ? 21.814 0.144 -4.639 1.00 88.75 72 LEU A C 1
ATOM 561 O O . LEU A 1 72 ? 20.965 -0.302 -5.413 1.00 88.75 72 LEU A O 1
ATOM 565 N N . ALA A 1 73 ? 21.507 0.898 -3.588 1.00 88.81 73 ALA A N 1
ATOM 566 C CA . ALA A 1 73 ? 20.146 1.301 -3.282 1.00 88.81 73 ALA A CA 1
ATOM 567 C C . ALA A 1 73 ? 19.784 2.624 -3.967 1.00 88.81 73 ALA A C 1
ATOM 569 O O . ALA A 1 73 ? 20.617 3.519 -4.094 1.00 88.81 73 ALA A O 1
ATOM 570 N N . ASN A 1 74 ? 18.511 2.775 -4.328 1.00 88.19 74 ASN A N 1
ATOM 571 C CA . ASN A 1 74 ? 17.921 4.026 -4.804 1.00 88.19 74 ASN A CA 1
ATOM 572 C C . ASN A 1 74 ? 18.620 4.631 -6.037 1.00 88.19 74 ASN A C 1
ATOM 574 O O . ASN A 1 74 ? 18.785 5.845 -6.129 1.00 88.19 74 ASN A O 1
ATOM 578 N N . CYS A 1 75 ? 18.983 3.805 -7.022 1.00 90.06 75 CYS A N 1
ATOM 579 C CA . CYS A 1 75 ? 19.731 4.238 -8.212 1.00 90.06 75 CYS A CA 1
ATOM 580 C C . CYS A 1 75 ? 19.042 5.365 -9.011 1.00 90.06 75 CYS A C 1
ATOM 582 O O . CYS A 1 75 ? 19.721 6.217 -9.575 1.00 90.06 75 CYS A O 1
ATOM 584 N N . HIS A 1 76 ? 17.706 5.431 -9.003 1.00 89.56 76 HIS A N 1
ATOM 585 C CA . HIS A 1 76 ? 16.925 6.548 -9.559 1.00 89.56 76 HIS A CA 1
ATOM 586 C C . HIS A 1 76 ? 17.285 7.938 -9.001 1.00 89.56 76 HIS A C 1
ATOM 588 O O . HIS A 1 76 ? 16.984 8.934 -9.648 1.00 89.56 76 HIS A O 1
ATOM 594 N N . LEU A 1 77 ? 17.929 8.034 -7.833 1.00 89.94 77 LEU A N 1
ATOM 595 C CA . LEU A 1 77 ? 18.403 9.306 -7.277 1.00 89.94 77 LEU A CA 1
ATOM 596 C C . LEU A 1 77 ? 19.752 9.755 -7.868 1.00 89.94 77 LEU A C 1
ATOM 598 O O . LEU A 1 77 ? 20.155 10.896 -7.666 1.00 89.94 77 LEU A O 1
ATOM 602 N N . SER A 1 78 ? 20.457 8.879 -8.594 1.00 91.69 78 SER A N 1
ATOM 603 C CA . SER A 1 78 ? 21.794 9.136 -9.149 1.00 91.69 78 SER A CA 1
ATOM 604 C C . SER A 1 78 ? 21.879 8.794 -10.642 1.00 91.69 78 SER A C 1
ATOM 606 O O . SER A 1 78 ? 22.814 8.149 -11.112 1.00 91.69 78 SER A O 1
ATOM 608 N N . LEU A 1 79 ? 20.892 9.247 -11.419 1.00 91.25 79 LEU A N 1
ATOM 609 C CA . LEU A 1 79 ? 20.809 8.981 -12.863 1.00 91.25 79 LEU A CA 1
ATOM 610 C C . LEU A 1 79 ? 22.032 9.476 -13.644 1.00 91.25 79 LEU A C 1
ATOM 612 O O . LEU A 1 79 ? 22.438 8.846 -14.613 1.00 91.25 79 LEU A O 1
ATOM 616 N N . SER A 1 80 ? 22.661 10.563 -13.196 1.00 91.75 80 SER A N 1
ATOM 617 C CA . SER A 1 80 ? 23.874 11.105 -13.817 1.00 91.75 80 SER A CA 1
ATOM 618 C C . SER A 1 80 ? 25.078 10.161 -13.737 1.00 91.75 80 SER A C 1
ATOM 620 O O . SER A 1 80 ? 25.957 10.231 -14.592 1.00 91.75 80 SER A O 1
ATOM 622 N N . TRP A 1 81 ? 25.126 9.270 -12.743 1.00 92.06 81 TRP A N 1
ATOM 623 C CA . TRP A 1 81 ? 26.205 8.292 -12.576 1.00 92.06 81 TRP A CA 1
ATOM 624 C C . TRP A 1 81 ? 25.916 6.956 -13.274 1.00 92.06 81 TRP A C 1
ATOM 626 O O . TRP A 1 81 ? 26.827 6.173 -13.540 1.00 92.06 81 TRP A O 1
ATOM 636 N N . MET A 1 82 ? 24.661 6.704 -13.640 1.00 91.12 82 MET A N 1
ATOM 637 C CA . MET A 1 82 ? 24.239 5.451 -14.260 1.00 91.12 82 MET A CA 1
ATOM 638 C C . MET A 1 82 ? 24.988 5.073 -15.556 1.00 91.12 82 MET A C 1
ATOM 640 O O . MET A 1 82 ? 25.268 3.886 -15.718 1.00 91.12 82 MET A O 1
ATOM 644 N N . PRO A 1 83 ? 25.401 6.009 -16.438 1.00 91.31 83 PRO A N 1
ATOM 645 C CA . PRO A 1 83 ? 26.247 5.675 -17.589 1.00 91.31 83 PRO A CA 1
ATOM 646 C C . PRO A 1 83 ? 27.627 5.121 -17.207 1.00 91.31 83 PRO A C 1
ATOM 648 O O . PRO A 1 83 ? 28.219 4.351 -17.959 1.00 91.31 83 PRO A O 1
ATOM 651 N N . ASN A 1 84 ? 28.161 5.504 -16.043 1.00 90.81 84 ASN A N 1
ATOM 652 C CA . ASN A 1 84 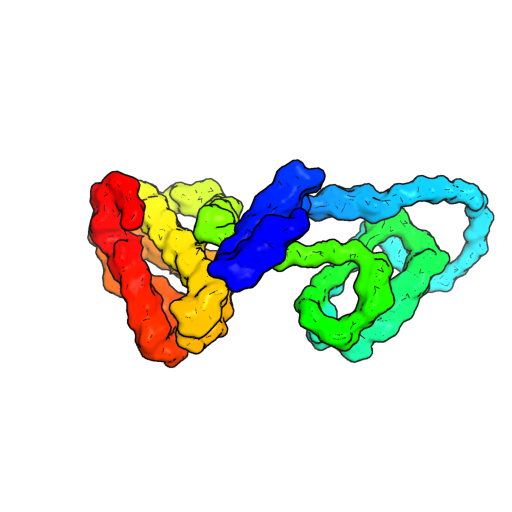? 29.429 4.964 -15.553 1.00 90.81 84 ASN A CA 1
ATOM 653 C C . ASN A 1 84 ? 29.237 3.552 -14.999 1.00 90.81 84 ASN A C 1
ATOM 655 O O . ASN A 1 84 ? 30.081 2.691 -15.237 1.00 90.81 84 ASN A O 1
ATOM 659 N N . LEU A 1 85 ? 28.124 3.309 -14.299 1.00 90.12 85 LEU A N 1
ATOM 660 C CA . LEU A 1 85 ? 27.764 1.964 -13.856 1.00 90.12 85 LEU A CA 1
ATOM 661 C C . LEU A 1 85 ? 27.555 1.023 -15.046 1.00 90.12 85 LEU A C 1
ATOM 663 O O . LEU A 1 85 ? 27.967 -0.126 -14.977 1.00 90.12 85 LEU A O 1
ATOM 667 N N . ASP A 1 86 ? 26.963 1.509 -16.135 1.00 89.31 86 ASP A N 1
ATOM 668 C CA . ASP A 1 86 ? 26.743 0.714 -17.344 1.00 89.31 86 ASP A CA 1
ATOM 669 C C . ASP A 1 86 ? 28.061 0.185 -17.929 1.00 89.31 86 ASP A C 1
ATOM 671 O O . ASP A 1 86 ? 28.233 -1.019 -18.099 1.00 89.31 86 ASP A O 1
ATOM 675 N N . LYS A 1 87 ? 29.056 1.069 -18.082 1.00 90.00 87 LYS A N 1
ATOM 676 C CA . LYS A 1 87 ? 30.415 0.685 -18.503 1.00 90.00 87 LYS A CA 1
ATOM 677 C C . LYS A 1 87 ? 31.056 -0.333 -17.560 1.00 90.00 87 LYS A C 1
ATOM 679 O O . LYS A 1 87 ? 31.746 -1.239 -18.013 1.00 90.00 87 LYS A O 1
ATOM 684 N N . LEU A 1 88 ? 30.837 -0.186 -16.252 1.00 88.25 88 LEU A N 1
ATOM 685 C CA . LEU A 1 88 ? 31.347 -1.125 -15.253 1.00 88.25 88 LEU A CA 1
ATOM 686 C C . LEU A 1 88 ? 30.675 -2.499 -15.406 1.00 88.25 88 LEU A C 1
ATOM 688 O O . LEU A 1 88 ? 31.353 -3.519 -15.344 1.00 88.25 88 LEU A O 1
ATOM 692 N N . VAL A 1 89 ? 29.363 -2.543 -15.650 1.00 87.31 89 VAL A N 1
ATOM 693 C CA . VAL A 1 89 ? 28.627 -3.794 -15.900 1.00 87.31 89 VAL A CA 1
ATOM 694 C C . VAL A 1 89 ? 29.115 -4.478 -17.180 1.00 87.31 89 VAL A C 1
ATOM 696 O O . VAL A 1 89 ? 29.289 -5.694 -17.170 1.00 87.31 89 VAL A O 1
ATOM 699 N N . GLU A 1 90 ? 29.384 -3.725 -18.249 1.00 86.25 90 GLU A N 1
ATOM 700 C CA . GLU A 1 90 ? 29.970 -4.269 -19.483 1.00 86.25 90 GLU A CA 1
ATOM 701 C C . GLU A 1 90 ? 31.363 -4.867 -19.239 1.00 86.25 90 GLU A C 1
ATOM 703 O O . GLU A 1 90 ? 31.642 -5.983 -19.674 1.00 86.25 90 GLU A O 1
ATOM 708 N N . GLN A 1 91 ? 32.222 -4.171 -18.488 1.00 86.19 91 GLN A N 1
ATOM 709 C CA . GLN A 1 91 ? 33.551 -4.675 -18.118 1.00 86.19 91 GLN A CA 1
ATOM 710 C C . GLN A 1 91 ? 33.463 -5.960 -17.289 1.00 86.19 91 GLN A C 1
ATOM 712 O O . GLN A 1 91 ? 34.134 -6.943 -17.602 1.00 86.19 91 GLN A O 1
ATOM 717 N N . LEU A 1 92 ? 32.562 -5.999 -16.303 1.00 83.69 92 LEU A N 1
ATOM 718 C CA . LEU A 1 92 ? 32.312 -7.192 -15.494 1.00 83.69 92 LEU A CA 1
ATOM 719 C C . LEU A 1 92 ? 31.809 -8.384 -16.316 1.00 83.69 92 LEU A C 1
ATOM 721 O O . LEU A 1 92 ? 31.923 -9.507 -15.854 1.00 83.69 92 LEU A O 1
ATOM 725 N N . GLN A 1 93 ? 31.232 -8.203 -17.502 1.00 78.19 93 GLN A N 1
ATOM 726 C CA . GLN A 1 93 ? 30.865 -9.348 -18.345 1.00 78.19 93 GLN A CA 1
ATOM 727 C C . GLN A 1 93 ? 32.070 -9.939 -19.084 1.00 78.19 93 GLN A C 1
ATOM 729 O O . GLN A 1 93 ? 32.067 -11.127 -19.398 1.00 78.19 93 GLN A O 1
ATOM 734 N N . VAL A 1 94 ? 33.089 -9.121 -19.357 1.00 82.50 94 VAL A N 1
ATOM 735 C CA . VAL A 1 94 ? 34.306 -9.530 -20.072 1.00 82.50 94 VAL A CA 1
ATOM 736 C C . VAL A 1 94 ? 35.331 -10.149 -19.122 1.00 82.50 94 VAL A C 1
ATOM 738 O O . VAL A 1 94 ? 36.008 -11.100 -19.496 1.00 82.50 94 VAL A O 1
ATOM 741 N N . GLU A 1 95 ? 35.435 -9.632 -17.897 1.00 81.25 95 GLU A N 1
ATOM 742 C CA . GLU A 1 95 ? 36.438 -10.057 -16.908 1.00 81.25 95 GLU A CA 1
ATOM 743 C C . GLU A 1 95 ? 36.117 -11.384 -16.192 1.00 81.25 95 GLU A C 1
ATOM 745 O O . GLU A 1 95 ? 36.923 -11.834 -15.384 1.00 81.25 95 GLU A O 1
ATOM 750 N N . ASP A 1 96 ? 34.972 -12.014 -16.487 1.00 72.50 96 ASP A N 1
ATOM 751 C CA . ASP A 1 96 ? 34.500 -13.276 -15.883 1.00 72.50 96 ASP A CA 1
ATOM 752 C C . ASP A 1 96 ? 34.606 -13.295 -14.337 1.00 72.50 96 ASP A C 1
ATOM 754 O O . ASP A 1 96 ? 35.465 -13.961 -13.747 1.00 72.50 96 ASP A O 1
ATOM 758 N N . PRO A 1 97 ? 33.760 -12.514 -13.638 1.00 78.06 97 PRO A N 1
ATOM 759 C CA . PRO A 1 97 ? 33.852 -12.316 -12.205 1.00 78.06 97 PRO A CA 1
ATOM 760 C C . PRO A 1 97 ? 33.613 -13.622 -11.458 1.00 78.06 97 PRO A C 1
ATOM 762 O O . PRO A 1 97 ? 32.919 -14.529 -11.914 1.00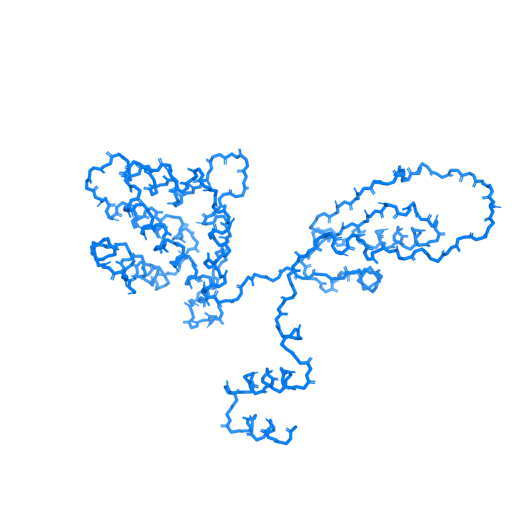 78.06 97 PRO A O 1
ATOM 765 N N . HIS A 1 98 ? 34.139 -13.679 -10.234 1.00 80.50 98 HIS A N 1
ATOM 766 C CA . HIS A 1 98 ? 34.032 -14.859 -9.386 1.00 80.50 98 HIS A CA 1
ATOM 767 C C . HIS A 1 98 ? 32.580 -15.394 -9.318 1.00 80.50 98 HIS A C 1
ATOM 769 O O . HIS A 1 98 ? 31.668 -14.603 -9.062 1.00 80.50 98 HIS A O 1
ATOM 775 N N . PRO A 1 99 ? 32.330 -16.717 -9.420 1.00 79.88 99 PRO A N 1
ATOM 776 C CA . PRO A 1 99 ? 30.974 -17.277 -9.519 1.00 79.88 99 PRO A CA 1
ATOM 777 C C . PRO A 1 99 ? 30.011 -16.934 -8.372 1.00 79.88 99 PRO A C 1
ATOM 779 O O . PRO A 1 99 ? 28.796 -17.070 -8.519 1.00 79.88 99 PRO A O 1
ATOM 782 N N . SER A 1 100 ? 30.522 -16.509 -7.213 1.00 81.56 100 SER A N 1
ATOM 783 C CA . SER A 1 100 ? 29.721 -16.056 -6.063 1.00 81.56 100 SER A CA 1
ATOM 784 C C . SER A 1 100 ? 29.557 -14.535 -5.951 1.00 81.56 100 SER A C 1
ATOM 786 O O . SER A 1 100 ? 28.832 -14.078 -5.066 1.00 81.56 100 SER A O 1
ATOM 788 N N . PHE A 1 101 ? 30.179 -13.750 -6.835 1.00 83.62 101 PHE A N 1
ATOM 789 C CA . PHE A 1 101 ? 29.947 -12.311 -6.920 1.00 83.62 101 PHE A CA 1
ATOM 790 C C . PHE A 1 101 ? 28.503 -12.029 -7.351 1.00 83.62 101 PHE A C 1
ATOM 792 O O . PHE A 1 101 ? 27.945 -12.712 -8.217 1.00 83.62 101 PHE A O 1
ATOM 799 N N . ARG A 1 102 ? 27.876 -11.027 -6.733 1.00 83.88 102 ARG A N 1
ATOM 800 C CA . ARG A 1 102 ? 26.521 -10.578 -7.076 1.00 83.88 102 ARG A CA 1
ATOM 801 C C . ARG A 1 102 ? 26.452 -9.055 -7.006 1.00 83.88 102 ARG A C 1
ATOM 803 O O . ARG A 1 102 ? 26.799 -8.474 -5.980 1.00 83.88 102 ARG A O 1
ATOM 810 N N . LEU A 1 103 ? 25.935 -8.433 -8.064 1.00 87.94 103 LEU A N 1
ATOM 811 C CA . LEU A 1 103 ? 25.578 -7.016 -8.095 1.00 87.94 103 LEU A CA 1
ATOM 812 C C . LEU A 1 103 ? 24.053 -6.881 -8.042 1.00 87.94 103 LEU A C 1
ATOM 814 O O . LEU A 1 103 ? 23.348 -7.390 -8.911 1.00 87.94 103 LEU A O 1
ATOM 818 N N . TRP A 1 104 ? 23.555 -6.188 -7.025 1.00 90.31 104 TRP A N 1
ATOM 819 C CA . TRP A 1 104 ? 22.140 -5.922 -6.803 1.00 90.31 104 TRP A CA 1
ATOM 820 C C . TRP A 1 104 ? 21.860 -4.427 -6.906 1.00 90.31 104 TRP A C 1
ATOM 822 O O . TRP A 1 104 ? 22.602 -3.610 -6.364 1.00 90.31 104 TRP A O 1
ATOM 832 N N . LEU A 1 105 ? 20.755 -4.079 -7.561 1.00 90.75 105 LEU A N 1
ATOM 833 C CA . LEU A 1 105 ? 20.307 -2.701 -7.741 1.00 90.75 105 LEU A CA 1
ATOM 834 C C . LEU A 1 105 ? 18.880 -2.565 -7.201 1.00 90.75 105 LEU A C 1
ATOM 836 O O . LEU A 1 105 ? 18.037 -3.418 -7.487 1.00 90.75 105 LEU A O 1
ATOM 840 N N . SER A 1 106 ? 18.589 -1.490 -6.466 1.00 90.62 106 SER A N 1
ATOM 841 C CA . SER A 1 106 ? 17.213 -1.064 -6.192 1.00 90.62 106 SER A CA 1
ATOM 842 C C . SER A 1 106 ? 16.934 0.287 -6.842 1.00 90.62 106 SER A C 1
ATOM 844 O O . SER A 1 106 ? 17.723 1.229 -6.752 1.00 90.62 106 SER A O 1
ATOM 846 N N . SER A 1 107 ? 15.802 0.396 -7.535 1.00 89.75 107 SER A N 1
ATOM 847 C CA . SER A 1 107 ? 15.408 1.635 -8.196 1.00 89.75 107 SER A CA 1
ATOM 848 C C . SER A 1 107 ? 13.899 1.722 -8.365 1.00 89.75 107 SER A C 1
ATOM 850 O O . SER A 1 107 ? 13.254 0.734 -8.710 1.00 89.75 107 SER A O 1
ATOM 852 N N . SER A 1 108 ? 13.351 2.925 -8.199 1.00 87.31 108 SER A N 1
ATOM 853 C CA . SER A 1 108 ? 12.032 3.259 -8.732 1.00 87.31 108 SER A CA 1
ATOM 854 C C . SER A 1 108 ? 12.098 3.302 -10.268 1.00 87.31 108 SER A C 1
ATOM 856 O O . SER A 1 108 ? 13.162 3.631 -10.812 1.00 87.31 108 SER A O 1
ATOM 858 N N . PRO A 1 109 ? 11.003 2.983 -10.987 1.00 88.44 109 PRO A N 1
ATOM 859 C CA . PRO A 1 109 ? 10.954 3.123 -12.440 1.00 88.44 109 PRO A CA 1
ATOM 860 C C . PRO A 1 109 ? 11.238 4.569 -12.865 1.00 88.44 109 PRO A C 1
ATOM 862 O O . PRO A 1 109 ? 10.626 5.495 -12.334 1.00 88.44 109 PRO A O 1
ATOM 865 N N . HIS A 1 110 ? 12.144 4.761 -13.825 1.00 90.19 110 HIS A N 1
ATOM 866 C CA . HIS A 1 110 ? 12.490 6.077 -14.361 1.00 90.19 110 HIS A CA 1
ATOM 867 C C . HIS A 1 110 ? 12.776 5.983 -15.871 1.00 90.19 110 HIS A C 1
ATOM 869 O O . HIS A 1 110 ? 13.457 5.038 -16.274 1.00 90.19 110 HIS A O 1
ATOM 875 N N . PRO A 1 111 ? 12.287 6.921 -16.709 1.00 91.75 111 PRO A N 1
ATOM 876 C CA . PRO A 1 111 ? 12.495 6.880 -18.162 1.00 91.75 111 PRO A CA 1
ATOM 877 C C . PRO A 1 111 ? 13.974 6.929 -18.569 1.00 91.75 111 PRO A C 1
ATOM 879 O O . PRO A 1 111 ? 14.368 6.230 -19.494 1.00 91.75 111 PRO A O 1
ATOM 882 N N . ASP A 1 112 ? 14.792 7.689 -17.839 1.00 91.50 112 ASP A N 1
ATOM 883 C CA . ASP A 1 112 ? 16.229 7.845 -18.127 1.00 91.50 112 ASP A CA 1
ATOM 884 C C . ASP A 1 112 ? 17.115 6.746 -17.510 1.00 91.50 112 ASP A C 1
ATOM 886 O O . ASP A 1 112 ? 18.342 6.846 -17.523 1.00 91.50 112 ASP A O 1
ATOM 890 N N . PHE A 1 113 ? 16.525 5.704 -16.918 1.00 92.44 113 PHE A N 1
ATOM 891 C CA . PHE A 1 113 ? 17.311 4.586 -16.401 1.00 92.44 113 PHE A CA 1
ATOM 892 C C . PHE A 1 113 ? 17.912 3.781 -17.574 1.00 92.44 113 PHE A C 1
ATOM 894 O O . PHE A 1 113 ? 17.170 3.446 -18.502 1.00 92.44 113 PHE A O 1
ATOM 901 N N . PRO A 1 114 ? 19.214 3.421 -17.562 1.00 91.00 114 PRO A N 1
ATOM 902 C CA . PRO A 1 114 ? 19.848 2.771 -18.708 1.00 91.00 114 PRO A CA 1
ATOM 903 C C . PRO A 1 114 ? 19.183 1.455 -19.107 1.00 91.00 114 PRO A C 1
ATOM 905 O O . PRO A 1 114 ? 19.072 0.510 -18.320 1.00 91.00 114 PRO A O 1
ATOM 908 N N . ILE A 1 115 ? 18.777 1.388 -20.374 1.00 91.19 115 ILE A N 1
ATOM 909 C CA . ILE A 1 115 ? 18.118 0.215 -20.955 1.00 91.19 115 ILE A CA 1
ATOM 910 C C . ILE A 1 115 ? 19.077 -0.976 -21.020 1.00 91.19 115 ILE A C 1
ATOM 912 O O . ILE A 1 115 ? 18.634 -2.102 -20.837 1.00 91.19 115 ILE A O 1
ATOM 916 N N . SER A 1 116 ? 20.367 -0.739 -21.236 1.00 89.25 116 SER A N 1
ATOM 917 C CA . SER A 1 116 ? 21.450 -1.733 -21.236 1.00 89.25 116 SER A CA 1
ATOM 918 C C . SER A 1 116 ? 21.520 -2.509 -19.918 1.00 89.25 116 SER A C 1
ATOM 920 O O . SER A 1 116 ? 21.372 -3.733 -19.913 1.00 89.25 116 SER A O 1
ATOM 922 N N . ILE A 1 117 ? 21.605 -1.804 -18.784 1.00 89.94 117 ILE A N 1
ATOM 923 C CA . ILE A 1 117 ? 21.565 -2.409 -17.440 1.00 89.94 117 ILE A CA 1
ATOM 924 C C . ILE A 1 117 ? 20.258 -3.172 -17.222 1.00 89.94 117 ILE A C 1
ATOM 926 O O . ILE A 1 117 ? 20.260 -4.269 -16.656 1.00 89.94 117 ILE A O 1
ATOM 930 N N . LEU A 1 118 ? 19.125 -2.624 -17.682 1.00 89.50 118 LEU A N 1
ATOM 931 C CA . LEU A 1 118 ? 17.868 -3.362 -17.646 1.00 89.50 118 LEU A CA 1
ATOM 932 C C . LEU A 1 118 ? 18.018 -4.640 -18.465 1.00 89.50 118 LEU A C 1
ATOM 934 O O . LEU A 1 118 ? 17.939 -5.709 -17.892 1.00 89.50 118 LEU A O 1
ATOM 938 N N . GLN A 1 119 ? 18.312 -4.603 -19.757 1.00 88.12 119 GLN A N 1
ATOM 939 C CA . GLN A 1 119 ? 18.431 -5.790 -20.607 1.00 88.12 119 GLN A CA 1
ATOM 940 C C . GLN A 1 119 ? 19.351 -6.870 -20.015 1.00 88.12 119 GLN A C 1
ATOM 942 O O . GLN A 1 119 ? 18.923 -8.025 -19.965 1.00 88.12 119 GLN A O 1
ATOM 947 N N . ALA A 1 120 ? 20.502 -6.485 -19.459 1.00 85.31 120 ALA A N 1
ATOM 948 C CA . ALA A 1 120 ? 21.482 -7.388 -18.856 1.00 85.31 120 ALA A CA 1
ATOM 949 C C . ALA A 1 120 ? 21.104 -7.947 -17.465 1.00 85.31 120 ALA A C 1
ATOM 951 O O . ALA A 1 120 ? 21.700 -8.925 -17.020 1.00 85.31 120 ALA A O 1
ATOM 952 N N . SER A 1 121 ? 20.130 -7.361 -16.763 1.00 87.00 121 SER A N 1
ATOM 953 C CA . SER A 1 121 ? 19.768 -7.758 -15.392 1.00 87.00 121 SER A CA 1
ATOM 954 C C . SER A 1 121 ? 18.575 -8.717 -15.317 1.00 87.00 121 SER A C 1
ATOM 956 O O . SER A 1 121 ? 17.725 -8.792 -16.209 1.00 87.00 121 SER A O 1
ATOM 958 N N . ILE A 1 122 ? 18.461 -9.436 -14.198 1.00 87.00 122 ILE A N 1
ATOM 959 C CA . ILE A 1 122 ? 17.212 -10.096 -13.802 1.00 87.00 122 ILE A CA 1
ATOM 960 C C . ILE A 1 122 ? 16.350 -9.049 -13.098 1.00 87.00 122 ILE A C 1
ATOM 962 O O . ILE A 1 122 ? 16.768 -8.458 -12.105 1.00 87.00 122 ILE A O 1
ATOM 966 N N . LYS A 1 123 ? 15.141 -8.817 -13.616 1.00 86.38 123 LYS A N 1
ATOM 967 C CA . LYS A 1 123 ? 14.227 -7.798 -13.094 1.00 86.38 123 LYS A CA 1
ATOM 968 C C . LYS A 1 123 ? 13.234 -8.436 -12.156 1.00 86.38 123 LYS A C 1
ATOM 970 O O . LYS A 1 123 ? 12.686 -9.501 -12.435 1.00 86.38 123 LYS A O 1
ATOM 975 N N . MET A 1 124 ? 12.966 -7.728 -11.077 1.00 83.25 124 MET A N 1
ATOM 976 C CA . MET A 1 124 ? 12.038 -8.163 -10.062 1.00 83.25 124 MET A CA 1
ATOM 977 C C . MET A 1 124 ? 11.310 -6.951 -9.520 1.00 83.25 124 MET A C 1
ATOM 979 O O . MET A 1 124 ? 11.926 -5.952 -9.160 1.00 83.25 124 MET A O 1
ATOM 983 N N . THR A 1 125 ? 9.989 -7.038 -9.496 1.00 78.69 125 THR A N 1
ATOM 984 C CA . THR A 1 125 ? 9.121 -5.969 -9.015 1.00 78.69 125 THR A CA 1
ATOM 985 C C . THR A 1 125 ? 8.505 -6.398 -7.697 1.00 78.69 125 THR A C 1
ATOM 987 O O . THR A 1 125 ? 7.791 -7.399 -7.633 1.00 78.69 125 THR A O 1
ATOM 990 N N . THR A 1 126 ? 8.767 -5.638 -6.640 1.00 69.62 126 THR A N 1
ATOM 991 C CA . THR A 1 126 ? 8.057 -5.771 -5.369 1.00 69.62 126 THR A CA 1
ATOM 992 C C . THR A 1 126 ? 6.765 -4.971 -5.467 1.00 69.62 126 THR A C 1
ATOM 994 O O . THR A 1 126 ? 6.762 -3.754 -5.283 1.00 69.62 126 THR A O 1
ATOM 997 N N . GLU A 1 127 ? 5.664 -5.633 -5.810 1.00 68.88 127 GLU A N 1
ATOM 998 C CA . GLU A 1 127 ? 4.346 -5.006 -5.725 1.00 68.88 127 GLU A CA 1
ATOM 999 C C . GLU A 1 127 ? 3.772 -5.189 -4.314 1.00 68.88 127 GLU A C 1
ATOM 1001 O O . GLU A 1 127 ? 3.879 -6.287 -3.756 1.00 68.88 127 GLU A O 1
ATOM 1006 N N . PRO A 1 128 ? 3.135 -4.158 -3.727 1.00 68.12 128 PRO A N 1
ATOM 1007 C CA . PRO A 1 128 ? 2.417 -4.334 -2.473 1.00 68.12 128 PRO A CA 1
ATOM 1008 C C . PRO A 1 128 ? 1.287 -5.362 -2.655 1.00 68.12 128 PRO A C 1
ATOM 1010 O O . PRO A 1 128 ? 0.699 -5.447 -3.744 1.00 68.12 128 PRO A O 1
ATOM 1013 N N . PRO A 1 129 ? 0.956 -6.145 -1.609 1.00 69.25 129 PRO A N 1
ATOM 1014 C CA . PRO A 1 129 ? -0.132 -7.108 -1.686 1.00 69.25 129 PRO A CA 1
ATOM 1015 C C . PRO A 1 129 ? -1.433 -6.435 -2.124 1.00 69.25 129 PRO A C 1
ATOM 1017 O O . PRO A 1 129 ? -1.757 -5.315 -1.733 1.00 69.25 129 PRO A O 1
ATOM 1020 N N . LYS A 1 130 ? -2.194 -7.127 -2.975 1.00 73.69 130 LYS A N 1
ATOM 1021 C CA . LYS A 1 130 ? -3.472 -6.626 -3.482 1.00 73.69 130 LYS A CA 1
ATOM 1022 C C . LYS A 1 130 ? -4.618 -7.325 -2.760 1.00 73.69 130 LYS A C 1
ATOM 1024 O O . LYS A 1 130 ? -4.767 -8.539 -2.856 1.00 73.69 130 LYS A O 1
ATOM 1029 N N . GLY A 1 131 ? -5.474 -6.534 -2.124 1.00 83.94 131 GLY A N 1
ATOM 1030 C CA . GLY A 1 131 ? -6.704 -6.990 -1.490 1.00 83.94 131 GLY A CA 1
ATOM 1031 C C . GLY A 1 131 ? -6.597 -6.978 0.030 1.00 83.94 131 GLY A C 1
ATOM 1032 O O . GLY A 1 131 ? -5.532 -7.223 0.594 1.00 83.94 131 GLY A O 1
ATOM 1033 N N . LEU A 1 132 ? -7.736 -6.763 0.692 1.00 87.00 132 LEU A N 1
ATOM 1034 C CA . LEU A 1 132 ? -7.830 -6.685 2.154 1.00 87.00 132 LEU A CA 1
ATOM 1035 C C . LEU A 1 132 ? -7.185 -7.888 2.849 1.00 87.00 132 LEU A C 1
ATOM 1037 O O . LEU A 1 132 ? -6.348 -7.714 3.725 1.00 87.00 132 LEU A O 1
ATOM 1041 N N . LYS A 1 133 ? -7.516 -9.113 2.418 1.00 85.25 133 LYS A N 1
ATOM 1042 C CA . LYS A 1 133 ? -6.974 -10.338 3.025 1.00 85.25 133 LYS A CA 1
ATOM 1043 C C . LYS A 1 133 ? -5.449 -10.405 2.921 1.00 85.25 133 LYS A C 1
ATOM 1045 O O . LYS A 1 133 ? -4.802 -10.744 3.901 1.00 85.25 133 LYS A O 1
ATOM 1050 N N . ALA A 1 134 ? -4.888 -10.083 1.755 1.00 84.00 134 ALA A N 1
ATOM 1051 C CA . ALA A 1 134 ? -3.446 -10.136 1.537 1.00 84.00 134 ALA A CA 1
ATOM 1052 C C . ALA A 1 134 ? -2.714 -9.070 2.367 1.00 84.00 134 ALA A C 1
ATOM 1054 O O . ALA A 1 134 ? -1.697 -9.384 2.981 1.00 84.00 134 ALA A O 1
ATOM 1055 N N . ASN A 1 135 ? -3.272 -7.854 2.452 1.00 83.69 135 ASN A N 1
ATOM 1056 C CA . ASN A 1 135 ? -2.761 -6.805 3.335 1.00 83.69 135 ASN A CA 1
ATOM 1057 C C . ASN A 1 135 ? -2.773 -7.272 4.789 1.00 83.69 135 ASN A C 1
ATOM 1059 O O . ASN A 1 135 ? -1.723 -7.301 5.416 1.00 83.69 135 ASN A O 1
ATOM 1063 N N . MET A 1 136 ? -3.910 -7.750 5.296 1.00 86.69 136 MET A N 1
ATOM 1064 C CA . MET A 1 136 ? -3.999 -8.247 6.669 1.00 86.69 136 MET A CA 1
ATOM 1065 C C . MET A 1 136 ? -3.031 -9.397 6.946 1.00 86.69 136 MET A C 1
ATOM 1067 O O . MET A 1 136 ? -2.349 -9.378 7.963 1.00 86.69 136 MET A O 1
ATOM 1071 N N . THR A 1 137 ? -2.943 -10.394 6.057 1.00 84.12 137 THR A N 1
ATOM 1072 C CA . THR A 1 137 ? -1.999 -11.509 6.221 1.00 84.12 137 THR A CA 1
ATOM 1073 C C . THR A 1 137 ? -0.562 -11.008 6.315 1.00 84.12 137 THR A C 1
ATOM 1075 O O . THR A 1 137 ? 0.161 -11.470 7.192 1.00 84.12 137 THR A O 1
ATOM 1078 N N . ARG A 1 138 ? -0.169 -10.032 5.485 1.00 82.88 138 ARG A N 1
ATOM 1079 C CA . ARG A 1 138 ? 1.150 -9.396 5.585 1.00 82.88 138 ARG A CA 1
ATOM 1080 C C . ARG A 1 138 ? 1.336 -8.717 6.943 1.00 82.88 138 ARG A C 1
ATOM 1082 O O . ARG A 1 138 ? 2.325 -8.995 7.604 1.00 82.88 138 ARG A O 1
ATOM 1089 N N . LEU A 1 139 ? 0.382 -7.893 7.381 1.00 81.31 139 LEU A N 1
ATOM 1090 C CA . LEU A 1 139 ? 0.467 -7.189 8.668 1.00 81.31 139 LEU A CA 1
ATOM 1091 C C . LEU A 1 139 ? 0.618 -8.158 9.850 1.00 81.31 139 LEU A C 1
ATOM 1093 O O . LEU A 1 139 ? 1.420 -7.920 10.744 1.00 81.31 139 LEU A O 1
ATOM 1097 N N . TYR A 1 140 ? -0.096 -9.286 9.826 1.00 81.19 140 TYR A N 1
ATOM 1098 C CA . TYR A 1 140 ? 0.039 -10.329 10.846 1.00 81.19 140 TYR A CA 1
ATOM 1099 C C . TYR A 1 140 ? 1.377 -11.070 10.790 1.00 81.19 140 TYR A C 1
ATOM 1101 O O . TYR A 1 140 ? 1.877 -11.479 11.832 1.00 81.19 140 TYR A O 1
ATOM 1109 N N . GLN A 1 141 ? 1.962 -11.252 9.604 1.00 80.75 141 GLN A N 1
ATOM 1110 C CA . GLN A 1 141 ? 3.283 -11.875 9.455 1.00 80.75 141 GLN A CA 1
ATOM 1111 C C . GLN A 1 141 ? 4.422 -10.988 9.967 1.00 80.75 141 GLN A C 1
ATOM 1113 O O . GLN A 1 141 ? 5.480 -11.510 10.307 1.00 80.75 141 GLN A O 1
ATOM 1118 N N . LEU A 1 142 ? 4.208 -9.672 10.027 1.00 73.50 142 LEU A N 1
ATOM 1119 C CA . LEU A 1 142 ? 5.165 -8.720 10.594 1.00 73.50 142 LEU A CA 1
ATOM 1120 C C . LEU A 1 142 ? 5.157 -8.726 12.130 1.00 73.50 142 LEU A C 1
ATOM 1122 O O . LEU A 1 142 ? 6.120 -8.290 12.755 1.00 73.50 142 LEU A O 1
ATOM 1126 N N . MET A 1 143 ? 4.093 -9.238 12.755 1.00 75.06 143 MET A N 1
ATOM 1127 C CA . MET A 1 143 ? 3.972 -9.276 14.210 1.00 75.06 143 MET A CA 1
ATOM 1128 C C . MET A 1 143 ? 4.692 -10.483 14.800 1.00 75.06 143 MET A C 1
ATOM 1130 O O . MET A 1 143 ? 4.470 -11.630 14.411 1.00 75.06 143 MET A O 1
ATOM 1134 N N . THR A 1 144 ? 5.528 -10.223 15.801 1.00 78.75 144 THR A N 1
ATOM 1135 C CA . THR A 1 144 ? 6.192 -11.278 16.573 1.00 78.75 144 THR A CA 1
ATOM 1136 C C . THR A 1 144 ? 5.267 -11.843 17.650 1.00 78.75 144 THR A C 1
ATOM 1138 O O . THR A 1 144 ? 4.380 -11.159 18.165 1.00 78.75 144 THR A O 1
ATOM 1141 N N . GLU A 1 145 ? 5.505 -13.092 18.051 1.00 78.12 145 GLU A N 1
ATOM 1142 C CA . GLU A 1 145 ? 4.729 -13.739 19.116 1.00 78.12 145 GLU A CA 1
ATOM 1143 C C . GLU A 1 145 ? 4.809 -12.965 20.443 1.00 78.12 145 GLU A C 1
ATOM 1145 O O . GLU A 1 145 ? 3.796 -12.788 21.116 1.00 78.12 145 GLU A O 1
ATOM 1150 N N . ALA A 1 146 ? 5.983 -12.409 20.765 1.00 77.44 146 ALA A 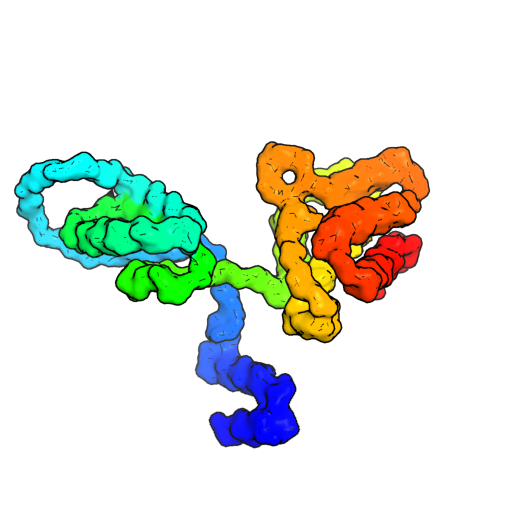N 1
ATOM 1151 C CA . ALA A 1 146 ? 6.192 -11.603 21.966 1.00 77.44 146 ALA A CA 1
ATOM 1152 C C . ALA A 1 146 ? 5.338 -10.322 21.984 1.00 77.44 146 ALA A C 1
ATOM 1154 O O . ALA A 1 146 ? 4.780 -9.970 23.023 1.00 77.44 146 ALA A O 1
ATOM 1155 N N . GLN A 1 147 ? 5.193 -9.644 20.838 1.00 73.19 147 GLN A N 1
ATOM 1156 C CA . GLN A 1 147 ? 4.300 -8.484 20.710 1.00 73.19 147 GLN A CA 1
ATOM 1157 C C . GLN A 1 147 ? 2.840 -8.899 20.909 1.00 73.19 147 GLN A C 1
ATOM 1159 O O . GLN A 1 147 ? 2.095 -8.243 21.634 1.00 73.19 147 GLN A O 1
ATOM 1164 N N . PHE A 1 148 ? 2.450 -10.047 20.353 1.00 75.19 148 PHE A N 1
ATOM 1165 C CA . PHE A 1 148 ? 1.080 -10.551 20.432 1.00 75.19 148 PHE A CA 1
ATOM 1166 C C . PHE A 1 148 ? 0.618 -10.899 21.862 1.00 75.19 148 PHE A C 1
ATOM 1168 O O . PHE A 1 148 ? -0.587 -10.936 22.136 1.00 75.19 148 PHE A O 1
ATOM 1175 N N . THR A 1 149 ? 1.558 -11.155 22.777 1.00 79.12 149 THR A N 1
ATOM 1176 C CA . THR A 1 149 ? 1.299 -11.484 24.190 1.00 79.12 149 THR A CA 1
ATOM 1177 C C . THR A 1 149 ? 1.658 -10.366 25.169 1.00 79.12 149 THR A C 1
ATOM 1179 O O . THR A 1 149 ? 1.584 -10.582 26.374 1.00 79.12 149 THR A O 1
ATOM 1182 N N . ARG A 1 150 ? 2.057 -9.186 24.684 1.00 75.81 150 ARG A N 1
ATOM 1183 C CA . ARG A 1 150 ? 2.625 -8.115 25.519 1.00 75.81 150 ARG A CA 1
ATOM 1184 C C . ARG A 1 150 ? 1.630 -7.470 26.490 1.00 75.81 150 ARG A C 1
ATOM 1186 O O . ARG A 1 150 ? 2.024 -7.083 27.582 1.00 75.81 150 ARG A O 1
ATOM 1193 N N . CYS A 1 151 ? 0.369 -7.329 26.084 1.00 78.12 151 CYS A N 1
ATOM 1194 C CA . CYS A 1 151 ? -0.645 -6.587 26.839 1.00 78.12 151 CYS A CA 1
ATOM 1195 C C . CYS A 1 151 ? -1.247 -7.420 27.985 1.00 78.12 151 CYS A C 1
ATOM 1197 O O . CYS A 1 151 ? -1.574 -8.598 27.808 1.00 78.12 151 CYS A O 1
ATOM 1199 N N . SER A 1 152 ? -1.493 -6.773 29.130 1.00 81.00 152 SER A N 1
ATOM 1200 C CA . SER A 1 152 ? -2.133 -7.368 30.316 1.00 81.00 152 SER A CA 1
ATOM 1201 C C . SER A 1 152 ? -3.567 -7.856 30.056 1.00 81.00 152 SER A C 1
ATOM 1203 O O . SER A 1 152 ? -4.059 -8.768 30.723 1.00 81.00 152 SER A O 1
ATOM 1205 N N . LYS A 1 153 ? -4.236 -7.283 29.044 1.00 85.31 153 LYS A N 1
ATOM 1206 C CA . LYS A 1 153 ? -5.616 -7.590 28.628 1.00 85.31 153 LYS A CA 1
ATOM 1207 C C . LYS A 1 153 ? -5.630 -8.208 27.220 1.00 85.31 153 LYS A C 1
ATOM 1209 O O . LYS A 1 153 ? -6.159 -7.600 26.280 1.00 85.31 153 LYS A O 1
ATOM 1214 N N . PRO A 1 154 ? -5.120 -9.443 27.039 1.00 83.62 154 PRO A N 1
ATOM 1215 C CA . PRO A 1 154 ? -4.858 -10.021 25.718 1.00 83.62 154 PRO A CA 1
ATOM 1216 C C . PRO A 1 154 ? -6.120 -10.185 24.861 1.00 83.62 154 PRO A C 1
ATOM 1218 O O . PRO A 1 154 ? -6.055 -10.072 23.640 1.00 83.62 154 PRO A O 1
ATOM 1221 N N . ALA A 1 155 ? -7.285 -10.423 25.473 1.00 85.06 155 ALA A N 1
ATOM 1222 C CA . ALA A 1 155 ? -8.543 -10.557 24.740 1.00 85.06 155 ALA A CA 1
ATOM 1223 C C . ALA A 1 155 ? -8.982 -9.241 24.071 1.00 85.06 155 ALA A C 1
ATOM 1225 O O . ALA A 1 155 ? -9.373 -9.254 22.904 1.00 85.06 155 ALA A O 1
ATOM 1226 N N . LYS A 1 156 ? -8.892 -8.109 24.788 1.00 86.88 156 LYS A N 1
ATOM 1227 C CA . LYS A 1 156 ? -9.222 -6.782 24.239 1.00 86.88 156 LYS A CA 1
ATOM 1228 C C . LYS A 1 156 ? -8.195 -6.369 23.189 1.00 86.88 156 LYS A C 1
ATOM 1230 O O . LYS A 1 156 ? -8.568 -5.994 22.081 1.00 86.88 156 LYS A O 1
ATOM 1235 N N . TYR A 1 157 ? -6.914 -6.523 23.521 1.00 86.88 157 TYR A N 1
ATOM 1236 C CA . TYR A 1 157 ? -5.806 -6.171 22.641 1.00 86.88 157 TYR A CA 1
ATOM 1237 C C . TYR A 1 157 ? -5.892 -6.883 21.286 1.00 86.88 157 TYR A C 1
ATOM 1239 O O . TYR A 1 157 ? -5.891 -6.220 20.258 1.00 86.88 157 TYR A O 1
ATOM 1247 N N . LYS A 1 158 ? -6.089 -8.209 21.252 1.00 86.19 158 LYS A N 1
ATOM 1248 C CA . LYS A 1 158 ? -6.162 -8.967 19.987 1.00 86.19 158 LYS A CA 1
ATOM 1249 C C . LYS A 1 158 ? -7.322 -8.536 19.083 1.00 86.19 158 LYS A C 1
ATOM 1251 O O . LYS A 1 158 ? -7.163 -8.514 17.863 1.00 86.19 158 LYS A O 1
ATOM 1256 N N . LYS A 1 159 ? -8.477 -8.184 19.663 1.00 88.62 159 LYS A N 1
ATOM 1257 C CA . LYS A 1 159 ? -9.631 -7.674 18.902 1.00 88.62 159 LYS A CA 1
ATOM 1258 C C . LYS A 1 159 ? -9.340 -6.300 18.299 1.00 88.62 159 LYS A C 1
ATOM 1260 O O . LYS A 1 159 ? -9.607 -6.084 17.121 1.00 88.62 159 LYS A O 1
ATOM 1265 N N . LEU A 1 160 ? -8.746 -5.4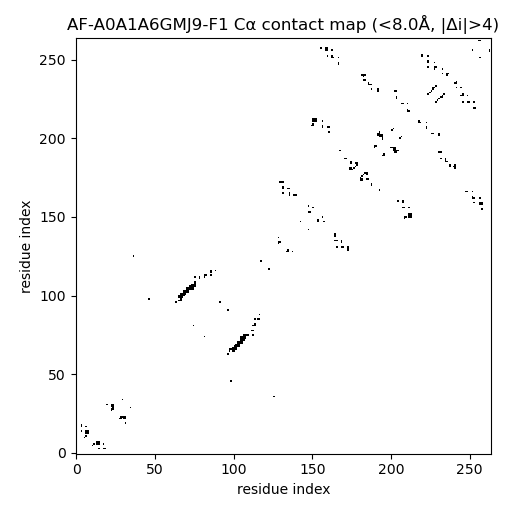01 19.080 1.00 88.81 160 LEU A N 1
ATOM 1266 C CA . LEU A 1 160 ? -8.406 -4.054 18.616 1.00 88.81 160 LEU A CA 1
ATOM 1267 C C . LEU A 1 160 ? -7.223 -4.042 17.648 1.00 88.81 160 LEU A C 1
ATOM 1269 O O . LEU A 1 160 ? -7.209 -3.250 16.713 1.00 88.81 160 LEU A O 1
ATOM 1273 N N . LEU A 1 161 ? -6.281 -4.967 17.804 1.00 87.19 161 LEU A N 1
ATOM 1274 C CA . LEU A 1 161 ? -5.198 -5.191 16.855 1.00 87.19 161 LEU A CA 1
ATOM 1275 C C . LEU A 1 161 ? -5.745 -5.625 15.492 1.00 87.19 161 LEU A C 1
ATOM 1277 O O . LEU A 1 161 ? -5.354 -5.074 14.469 1.00 87.19 161 LEU A O 1
ATOM 1281 N N . PHE A 1 162 ? -6.707 -6.554 15.474 1.00 88.56 162 PHE A N 1
ATOM 1282 C CA . PHE A 1 162 ? -7.412 -6.921 14.244 1.00 88.56 162 PHE A CA 1
ATOM 1283 C C . PHE A 1 162 ? -8.125 -5.715 13.624 1.00 88.56 162 PHE A C 1
ATOM 1285 O O . PHE A 1 162 ? -7.988 -5.480 12.423 1.00 88.56 162 PHE A O 1
ATOM 1292 N N . ALA A 1 163 ? -8.846 -4.934 14.437 1.00 90.44 163 ALA A N 1
ATOM 1293 C CA . ALA A 1 163 ? -9.532 -3.723 13.991 1.00 90.44 163 ALA A CA 1
ATOM 1294 C C . ALA A 1 163 ? -8.555 -2.698 13.387 1.00 90.44 163 ALA A C 1
ATOM 1296 O O . ALA A 1 163 ? -8.839 -2.129 12.336 1.00 90.44 163 ALA A O 1
ATOM 1297 N N . LEU A 1 164 ? -7.374 -2.524 13.987 1.00 88.69 164 LEU A N 1
ATOM 1298 C CA . LEU A 1 164 ? -6.309 -1.658 13.483 1.00 88.69 164 LEU A CA 1
ATOM 1299 C C . LEU A 1 164 ? -5.726 -2.170 12.155 1.00 88.69 164 LEU A C 1
ATOM 1301 O O . LEU A 1 164 ? -5.612 -1.401 11.201 1.00 88.69 164 LEU A O 1
ATOM 1305 N N . CYS A 1 165 ? -5.408 -3.468 12.061 1.00 88.12 165 CYS A N 1
ATOM 1306 C CA . CYS A 1 165 ? -4.952 -4.106 10.819 1.00 88.12 165 CYS A CA 1
ATOM 1307 C C . CYS A 1 165 ? -5.975 -3.941 9.690 1.00 88.12 165 CYS A C 1
ATOM 1309 O O . CYS A 1 165 ? -5.613 -3.677 8.539 1.00 88.12 165 CYS A O 1
ATOM 1311 N N . PHE A 1 166 ? -7.257 -4.118 10.010 1.00 90.06 166 PHE A N 1
ATOM 1312 C CA . PHE A 1 166 ? -8.349 -3.993 9.055 1.00 90.06 166 PHE A CA 1
ATOM 1313 C C . PHE A 1 166 ? -8.545 -2.542 8.611 1.00 90.06 166 PHE A C 1
ATOM 1315 O O . PHE A 1 166 ? -8.602 -2.281 7.409 1.00 90.06 166 PHE A O 1
ATOM 1322 N N . PHE A 1 167 ? -8.543 -1.602 9.561 1.00 91.00 167 PHE A N 1
ATOM 1323 C CA . PHE A 1 167 ? -8.575 -0.164 9.301 1.00 91.00 167 PHE A CA 1
ATOM 1324 C C . PHE A 1 167 ? -7.458 0.245 8.337 1.00 91.00 167 PHE A C 1
ATOM 1326 O O . PHE A 1 167 ? -7.751 0.752 7.256 1.00 91.00 167 PHE A O 1
ATOM 1333 N N . HIS A 1 168 ? -6.197 -0.073 8.649 1.00 88.88 168 HIS A N 1
ATOM 1334 C CA . HIS A 1 168 ? -5.061 0.230 7.772 1.00 88.88 168 HIS A CA 1
ATOM 1335 C C . HIS A 1 168 ? -5.216 -0.409 6.382 1.00 88.88 168 HIS A C 1
ATOM 1337 O O . HIS A 1 168 ? -5.041 0.253 5.357 1.00 88.88 168 HIS A O 1
ATOM 1343 N N . SER A 1 169 ? -5.630 -1.681 6.330 1.00 88.62 169 SER A N 1
ATOM 1344 C CA . SER A 1 169 ? -5.850 -2.397 5.066 1.00 88.62 169 SER A CA 1
ATOM 1345 C C . SER A 1 169 ? -6.911 -1.729 4.186 1.00 88.62 169 SER A C 1
ATOM 1347 O O . SER A 1 169 ? -6.754 -1.709 2.965 1.00 88.62 169 SER A O 1
ATOM 1349 N N . ILE A 1 170 ? -7.971 -1.164 4.774 1.00 90.12 170 ILE A N 1
ATOM 1350 C CA . ILE A 1 170 ? -8.990 -0.406 4.037 1.00 90.12 170 ILE A CA 1
ATOM 1351 C C . ILE A 1 170 ? -8.396 0.866 3.449 1.00 90.12 170 ILE A C 1
ATOM 1353 O O . ILE A 1 170 ? -8.608 1.128 2.265 1.00 90.12 170 ILE A O 1
ATOM 1357 N N . LEU A 1 171 ? -7.640 1.640 4.231 1.00 88.75 171 LEU A N 1
ATOM 1358 C CA . LEU A 1 171 ? -7.050 2.891 3.743 1.00 88.75 171 LEU A CA 1
ATOM 1359 C C . LEU A 1 171 ? -6.109 2.639 2.554 1.00 88.75 171 LEU A C 1
ATOM 1361 O O . LEU A 1 171 ? -6.195 3.351 1.547 1.00 88.75 171 LEU A O 1
ATOM 1365 N N . LEU A 1 172 ? -5.297 1.574 2.625 1.00 85.88 172 LEU A N 1
ATOM 1366 C CA . LEU A 1 172 ? -4.439 1.127 1.523 1.00 85.88 172 LEU 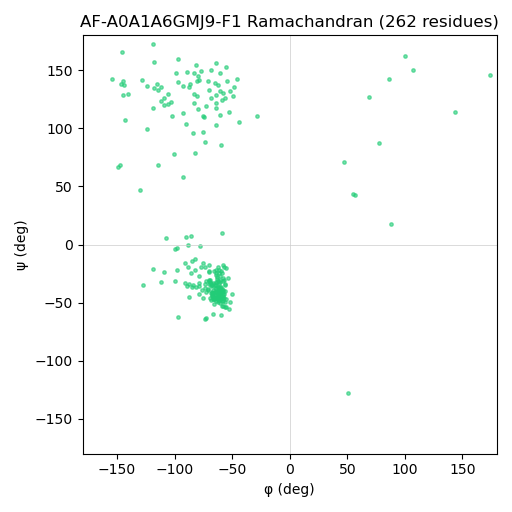A CA 1
ATOM 1367 C C . LEU A 1 172 ? -5.246 0.735 0.276 1.00 85.88 172 LEU A C 1
ATOM 1369 O O . LEU A 1 172 ? -4.934 1.160 -0.837 1.00 85.88 172 LEU A O 1
ATOM 1373 N N . GLU A 1 173 ? -6.297 -0.072 0.438 1.00 88.00 173 GLU A N 1
ATOM 1374 C CA . GLU A 1 173 ? -7.105 -0.551 -0.688 1.00 88.00 173 GLU A CA 1
ATOM 1375 C C . GLU A 1 173 ? -7.932 0.564 -1.334 1.00 88.00 173 GLU A C 1
ATOM 1377 O O . GLU A 1 173 ? -8.131 0.554 -2.551 1.00 88.00 173 GLU A O 1
ATOM 1382 N N . ARG A 1 174 ? -8.354 1.570 -0.558 1.00 88.50 174 ARG A N 1
ATOM 1383 C CA . ARG A 1 174 ? -9.089 2.732 -1.077 1.00 88.50 174 ARG A CA 1
ATOM 1384 C C . ARG A 1 174 ? -8.292 3.523 -2.108 1.00 88.50 174 ARG A C 1
ATOM 1386 O O . ARG A 1 174 ? -8.885 4.031 -3.057 1.00 88.50 174 ARG A O 1
ATOM 1393 N N . LYS A 1 175 ? -6.958 3.544 -2.005 1.00 83.88 175 LYS A N 1
ATOM 1394 C CA . LYS A 1 175 ? -6.069 4.175 -2.997 1.00 83.88 175 LYS A CA 1
ATOM 1395 C C . LYS A 1 175 ? -6.312 3.670 -4.426 1.00 83.88 175 LYS A C 1
ATOM 1397 O O . LYS A 1 175 ? -6.136 4.420 -5.383 1.00 83.88 175 LYS A O 1
ATOM 1402 N N . LYS A 1 176 ? -6.773 2.422 -4.590 1.00 82.69 176 LYS A N 1
ATOM 1403 C CA . LYS A 1 176 ? -7.072 1.822 -5.904 1.00 82.69 176 LYS A CA 1
ATOM 1404 C C . LYS A 1 176 ? -8.234 2.490 -6.631 1.00 82.69 176 LYS A C 1
ATOM 1406 O O . LYS A 1 176 ? -8.311 2.391 -7.851 1.00 82.69 176 LYS A O 1
ATOM 1411 N N . PHE A 1 177 ? -9.122 3.158 -5.898 1.00 86.12 177 PHE A N 1
ATOM 1412 C CA . PHE A 1 177 ? -10.276 3.854 -6.463 1.00 86.12 177 PHE A CA 1
ATOM 1413 C C . PHE A 1 177 ? -9.972 5.316 -6.819 1.00 86.12 177 PHE A C 1
ATOM 1415 O O . PHE A 1 177 ? -10.881 6.039 -7.222 1.00 86.12 177 PHE A O 1
ATOM 1422 N N . LEU A 1 178 ? -8.705 5.747 -6.719 1.00 84.88 178 LEU A N 1
ATOM 1423 C CA . LEU A 1 178 ? -8.261 7.103 -7.058 1.00 84.88 178 LEU A CA 1
ATOM 1424 C C . LEU A 1 178 ? -9.157 8.148 -6.365 1.00 84.88 178 LEU A C 1
ATOM 1426 O O . LEU A 1 178 ? -9.408 8.029 -5.169 1.00 84.88 178 LEU A O 1
ATOM 1430 N N . GLN A 1 179 ? -9.690 9.102 -7.130 1.00 84.56 179 GLN A N 1
ATOM 1431 C CA . GLN A 1 179 ? -10.560 10.186 -6.667 1.00 84.56 179 GLN A CA 1
ATOM 1432 C C . GLN A 1 179 ? -11.893 9.720 -6.053 1.00 84.56 179 GLN A C 1
ATOM 1434 O O . GLN A 1 179 ? -12.523 10.470 -5.321 1.00 84.56 179 GLN A O 1
ATOM 1439 N N . LEU A 1 180 ? -12.340 8.485 -6.324 1.00 86.00 180 LEU A N 1
ATOM 1440 C CA . LEU A 1 180 ? -13.518 7.900 -5.659 1.00 86.00 180 LEU A CA 1
ATOM 1441 C C . LEU A 1 180 ? -13.171 7.308 -4.282 1.00 86.00 180 LEU A C 1
ATOM 1443 O O . LEU A 1 180 ? -14.050 7.098 -3.445 1.00 86.00 180 LEU A O 1
ATOM 1447 N N . GLY A 1 181 ? -11.895 6.982 -4.067 1.00 86.19 181 GLY A N 1
ATOM 1448 C CA . GLY A 1 181 ? -11.379 6.472 -2.801 1.00 86.19 181 GLY A CA 1
ATOM 1449 C C . GLY A 1 181 ? -10.961 7.589 -1.850 1.00 86.19 181 GLY A C 1
ATOM 1450 O O . GLY A 1 181 ? -11.309 7.539 -0.671 1.00 86.19 181 GLY A O 1
ATOM 1451 N N . TRP A 1 182 ? -10.247 8.580 -2.369 1.00 87.62 182 TRP A N 1
ATOM 1452 C CA . TRP A 1 182 ? -9.777 9.762 -1.650 1.00 87.62 182 TRP A CA 1
ATOM 1453 C C . TRP A 1 182 ? -9.812 10.950 -2.597 1.00 87.62 182 TRP A C 1
ATOM 1455 O O . TRP A 1 182 ? -9.423 10.789 -3.755 1.00 87.62 182 TRP A O 1
ATOM 1465 N N . ASN A 1 183 ? -10.208 12.130 -2.128 1.00 87.69 183 ASN A N 1
ATOM 1466 C CA . ASN A 1 183 ? -10.126 13.335 -2.954 1.00 87.69 183 ASN A CA 1
ATOM 1467 C C . ASN A 1 183 ? -8.666 13.622 -3.346 1.00 87.69 183 ASN A C 1
ATOM 1469 O O . ASN A 1 183 ? -8.390 13.975 -4.497 1.00 87.69 183 ASN A O 1
ATOM 1473 N N . ILE A 1 184 ? -7.729 13.401 -2.413 1.00 85.62 184 ILE A N 1
ATOM 1474 C CA . ILE A 1 184 ? -6.280 13.510 -2.629 1.00 85.62 184 ILE A CA 1
ATOM 1475 C C . ILE A 1 184 ? -5.612 12.146 -2.403 1.00 85.62 184 ILE A C 1
ATOM 1477 O O . ILE A 1 184 ? -5.873 11.447 -1.429 1.00 85.62 184 ILE A O 1
ATOM 1481 N N . ILE A 1 185 ? -4.712 11.737 -3.304 1.00 80.50 185 ILE A N 1
ATOM 1482 C CA . ILE A 1 185 ? -4.025 10.442 -3.188 1.00 80.50 185 ILE A CA 1
ATOM 1483 C C . ILE A 1 185 ? -2.944 10.520 -2.103 1.00 80.50 185 ILE A C 1
ATOM 1485 O O . ILE A 1 185 ? -1.814 10.929 -2.369 1.00 80.50 185 ILE A O 1
ATOM 1489 N N . TYR A 1 186 ? -3.280 10.070 -0.895 1.00 81.44 186 TYR A N 1
ATOM 1490 C CA . TYR A 1 186 ? -2.336 9.973 0.217 1.00 81.44 186 TYR A CA 1
ATOM 1491 C C . TYR A 1 186 ? -1.436 8.736 0.112 1.00 81.44 186 TYR A C 1
ATOM 1493 O O . TYR A 1 186 ? -1.838 7.648 -0.320 1.00 81.44 186 TYR A O 1
ATOM 1501 N N . GLY A 1 187 ? -0.174 8.915 0.491 1.00 72.81 187 GLY A N 1
ATOM 1502 C CA . GLY A 1 187 ? 0.843 7.874 0.502 1.00 72.81 187 GLY A CA 1
ATOM 1503 C C . GLY A 1 187 ? 0.948 7.179 1.851 1.00 72.81 187 GLY A C 1
ATOM 1504 O O . GLY A 1 187 ? 2.036 7.197 2.411 1.00 72.81 187 GLY A O 1
ATOM 1505 N N . PHE A 1 188 ? -0.141 6.575 2.349 1.00 77.06 188 PHE A N 1
ATOM 1506 C CA . PHE A 1 188 ? -0.054 5.746 3.556 1.00 77.06 188 PHE A CA 1
ATOM 1507 C C . PHE A 1 188 ? 0.981 4.646 3.332 1.00 77.06 188 PHE A C 1
ATOM 1509 O O . PHE A 1 188 ? 0.933 3.936 2.318 1.00 77.06 188 PHE A O 1
ATOM 1516 N N . ASN A 1 189 ? 1.937 4.552 4.241 1.00 67.00 189 ASN A N 1
ATOM 1517 C CA . ASN A 1 189 ? 3.082 3.669 4.129 1.00 67.00 189 ASN A CA 1
ATOM 1518 C C . ASN A 1 189 ? 3.095 2.666 5.281 1.00 67.00 189 ASN A C 1
ATOM 1520 O O . ASN A 1 189 ? 2.299 2.745 6.219 1.00 67.00 189 ASN A O 1
ATOM 1524 N N . ASP A 1 190 ? 4.014 1.708 5.192 1.00 65.25 190 ASP A N 1
ATOM 1525 C CA . ASP A 1 190 ? 4.199 0.755 6.274 1.00 65.25 190 ASP A CA 1
ATOM 1526 C C . ASP A 1 190 ? 4.592 1.475 7.562 1.00 65.25 190 ASP A C 1
ATOM 1528 O O . ASP A 1 190 ? 4.068 1.085 8.583 1.00 65.25 190 ASP A O 1
ATOM 1532 N N . SER A 1 191 ? 5.329 2.597 7.540 1.00 59.38 191 SER A N 1
ATOM 1533 C CA . SER A 1 191 ? 5.640 3.382 8.752 1.00 59.38 191 SER A CA 1
ATOM 1534 C C . SER A 1 191 ? 4.450 3.928 9.543 1.00 59.38 191 SER A C 1
ATOM 1536 O O . SER A 1 191 ? 4.558 4.077 10.760 1.00 59.38 191 SER A O 1
ATOM 1538 N N . ASP A 1 192 ? 3.295 4.123 8.908 1.00 62.72 192 ASP A N 1
ATOM 1539 C CA . ASP A 1 192 ? 2.058 4.530 9.589 1.00 62.72 192 ASP A CA 1
ATOM 1540 C C . ASP A 1 192 ? 1.434 3.380 10.407 1.00 62.72 192 ASP A C 1
ATOM 1542 O O . ASP A 1 192 ? 0.621 3.600 11.313 1.00 62.72 192 ASP A O 1
ATOM 1546 N N . PHE A 1 193 ? 1.822 2.140 10.096 1.00 58.44 193 PHE A N 1
ATOM 1547 C CA . PHE A 1 193 ? 1.409 0.908 10.770 1.00 58.44 193 PHE A CA 1
ATOM 1548 C C . PHE A 1 193 ? 2.555 0.226 11.556 1.00 58.44 193 PHE A C 1
ATOM 1550 O O . PHE A 1 193 ? 2.316 -0.371 12.603 1.00 58.44 193 PHE A O 1
ATOM 1557 N N . GLU A 1 194 ? 3.792 0.352 11.079 1.00 55.97 194 GLU A N 1
ATOM 1558 C CA . GLU A 1 194 ? 5.019 -0.393 11.385 1.00 55.97 194 GLU A CA 1
ATOM 1559 C C . GLU A 1 194 ? 6.235 0.549 11.382 1.00 55.97 194 GLU A C 1
ATOM 1561 O O . GLU A 1 194 ? 6.757 0.903 10.333 1.00 55.97 194 GLU A O 1
ATOM 1566 N N . GLY A 1 195 ? 6.804 0.873 12.542 1.00 41.88 195 GLY A N 1
ATOM 1567 C CA . GLY A 1 195 ? 8.145 1.463 12.586 1.00 41.88 195 GLY A CA 1
ATOM 1568 C C . GLY A 1 195 ? 9.195 0.477 12.058 1.00 41.88 195 GLY A C 1
ATOM 1569 O O . GLY A 1 195 ? 9.577 -0.450 12.767 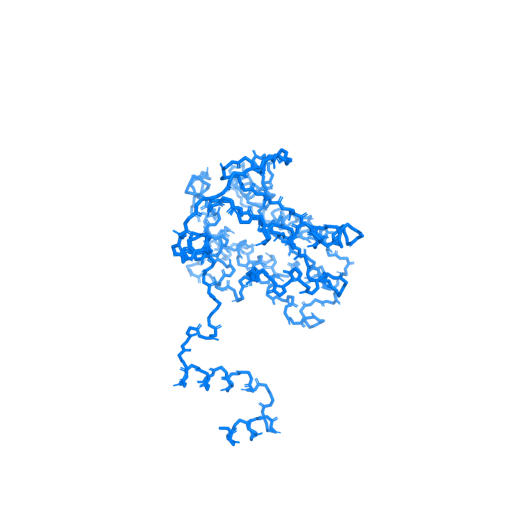1.00 41.88 195 GLY A O 1
ATOM 1570 N N . LEU A 1 196 ? 9.672 0.663 10.824 1.00 36.59 196 LEU A N 1
ATOM 1571 C CA . LEU A 1 196 ? 10.810 -0.081 10.276 1.00 36.59 196 LEU A CA 1
ATOM 1572 C C . LEU A 1 196 ? 12.109 0.423 10.918 1.00 36.59 196 LEU A C 1
ATOM 1574 O O . LEU A 1 196 ? 12.768 1.325 10.404 1.00 36.59 196 LEU A O 1
ATOM 1578 N N . GLY A 1 197 ? 12.486 -0.160 12.052 1.00 33.16 197 GLY A N 1
ATOM 1579 C CA . GLY A 1 197 ? 13.771 0.110 12.682 1.00 33.16 197 GLY A CA 1
ATOM 1580 C C . GLY A 1 197 ? 13.911 -0.560 14.040 1.00 33.16 197 GLY A C 1
ATOM 1581 O O . GLY A 1 197 ? 12.961 -0.668 14.801 1.00 33.16 197 GLY A O 1
ATOM 1582 N N . TRP A 1 198 ? 15.134 -0.977 14.348 1.00 37.16 198 TRP A N 1
ATOM 1583 C CA . TRP A 1 198 ? 15.620 -1.534 15.618 1.00 37.16 198 TRP A CA 1
ATOM 1584 C C . TRP A 1 198 ? 15.449 -0.596 16.841 1.00 37.16 198 TRP A C 1
ATOM 1586 O O . TRP A 1 198 ? 15.963 -0.880 17.918 1.00 37.16 198 TRP A O 1
ATOM 1596 N N . ASP A 1 199 ? 14.718 0.509 16.700 1.00 33.44 199 ASP A N 1
ATOM 1597 C CA . ASP A 1 199 ? 14.493 1.504 17.742 1.00 33.44 199 ASP A CA 1
ATOM 1598 C C . ASP A 1 199 ? 12.991 1.793 17.903 1.00 33.44 199 ASP A C 1
ATOM 1600 O O . ASP A 1 199 ? 12.209 1.786 16.953 1.00 33.44 199 ASP A O 1
ATOM 1604 N N . HIS A 1 200 ? 12.581 1.974 19.150 1.00 40.66 200 HIS A N 1
ATOM 1605 C CA . HIS A 1 200 ? 11.210 1.994 19.650 1.00 40.66 200 HIS A CA 1
ATOM 1606 C C . HIS A 1 200 ? 10.317 3.085 19.023 1.00 40.66 200 HIS A C 1
ATOM 1608 O O . HIS A 1 200 ? 10.106 4.142 19.618 1.00 40.66 200 HIS A O 1
ATOM 1614 N N . THR A 1 201 ? 9.689 2.843 17.866 1.00 40.78 201 THR A N 1
ATOM 1615 C CA . THR A 1 201 ? 8.594 3.726 17.400 1.00 40.78 201 THR A CA 1
ATOM 1616 C C . THR A 1 201 ? 7.518 2.995 16.593 1.00 40.78 201 THR A C 1
ATOM 1618 O O . THR A 1 201 ? 7.328 3.210 15.403 1.00 40.78 201 THR A O 1
ATOM 1621 N N . GLN A 1 202 ? 6.758 2.125 17.261 1.00 53.50 202 GLN A N 1
ATOM 1622 C CA . GLN A 1 202 ? 5.474 1.625 16.744 1.00 53.50 202 GLN A CA 1
ATOM 1623 C C . GLN A 1 202 ? 4.393 2.582 17.248 1.00 53.50 202 GLN A C 1
ATOM 1625 O O . GLN A 1 202 ? 4.098 2.559 18.436 1.00 53.50 202 GLN A O 1
ATOM 1630 N N . VAL A 1 203 ? 3.853 3.482 16.424 1.00 58.47 203 VAL A N 1
ATOM 1631 C CA . VAL A 1 203 ? 2.960 4.528 16.958 1.00 58.47 203 VAL A CA 1
ATOM 1632 C C . VAL A 1 203 ? 1.608 3.924 17.343 1.00 58.47 203 VAL A C 1
ATOM 1634 O O . VAL A 1 203 ? 1.280 3.872 18.521 1.00 58.47 203 VAL A O 1
ATOM 1637 N N . SER A 1 204 ? 0.830 3.382 16.403 1.00 63.62 204 SER A N 1
ATOM 1638 C CA . SER A 1 204 ? -0.540 2.942 16.723 1.00 63.62 204 SER A CA 1
ATOM 1639 C C . SER A 1 204 ? -0.639 1.656 17.557 1.00 63.62 204 SER A C 1
ATOM 1641 O O . SER A 1 204 ? -1.544 1.559 18.381 1.00 63.62 204 SER A O 1
ATOM 1643 N N . GLU A 1 205 ? 0.268 0.687 17.390 1.00 72.94 205 GLU A N 1
ATOM 1644 C CA . GLU A 1 205 ? 0.259 -0.545 18.198 1.00 72.94 205 GLU A CA 1
ATOM 1645 C C . GLU A 1 205 ? 0.776 -0.301 19.628 1.00 72.94 205 GLU A C 1
ATOM 1647 O O . GLU A 1 205 ? 0.098 -0.702 20.577 1.00 72.94 205 GLU A O 1
ATOM 1652 N N . ASN A 1 206 ? 1.902 0.410 19.820 1.00 72.19 206 ASN A N 1
ATOM 1653 C CA . ASN A 1 206 ? 2.376 0.687 21.183 1.00 72.19 206 ASN A CA 1
ATOM 1654 C C . ASN A 1 206 ? 1.390 1.580 21.932 1.00 72.19 206 ASN A C 1
ATOM 1656 O O . ASN A 1 206 ? 1.190 1.387 23.125 1.00 72.19 206 ASN A O 1
ATOM 1660 N N . LEU A 1 207 ? 0.767 2.552 21.253 1.00 76.94 207 LEU A N 1
ATOM 1661 C CA . LEU A 1 207 ? -0.282 3.365 21.868 1.00 76.94 207 LEU A CA 1
ATOM 1662 C C . LEU A 1 207 ? -1.459 2.494 22.307 1.00 76.94 207 LEU A C 1
ATOM 1664 O O . LEU A 1 207 ? -1.986 2.689 23.398 1.00 76.94 207 LEU A O 1
ATOM 1668 N N . LEU A 1 208 ? -1.843 1.508 21.493 1.00 81.12 208 LEU A N 1
ATOM 1669 C CA . LEU A 1 208 ? -2.902 0.577 21.854 1.00 81.12 208 LEU A CA 1
ATOM 1670 C C . LEU A 1 208 ? -2.534 -0.237 23.102 1.00 81.12 208 LEU A C 1
ATOM 1672 O O . LEU A 1 208 ? -3.342 -0.309 24.023 1.00 81.12 208 LEU A O 1
ATOM 1676 N N . SER A 1 209 ? -1.341 -0.835 23.158 1.00 81.38 209 SER A N 1
ATOM 1677 C CA . SER A 1 209 ? -0.923 -1.623 24.328 1.00 81.38 209 SER A CA 1
ATOM 1678 C C . SER A 1 209 ? -0.755 -0.760 25.583 1.00 81.38 209 SER A C 1
ATOM 1680 O O . SER A 1 209 ? -1.299 -1.115 26.626 1.00 81.38 209 SER A O 1
ATOM 1682 N N . LEU A 1 210 ? -0.109 0.405 25.467 1.00 84.25 210 LEU A N 1
ATOM 1683 C CA . LEU A 1 210 ? 0.104 1.345 26.571 1.00 84.25 210 LEU A CA 1
ATOM 1684 C C . LEU A 1 210 ? -1.220 1.796 27.200 1.00 84.25 210 LEU A C 1
ATOM 1686 O O . LEU A 1 210 ? -1.413 1.638 28.401 1.00 84.25 210 LEU A O 1
ATOM 1690 N N . TYR A 1 211 ? -2.157 2.298 26.392 1.00 84.56 211 TYR A N 1
ATOM 1691 C CA . TYR A 1 211 ? -3.431 2.808 26.907 1.00 84.56 211 TYR A CA 1
ATOM 1692 C C . TYR A 1 211 ? -4.344 1.693 27.430 1.00 84.56 211 TYR A C 1
ATOM 1694 O O . TYR A 1 211 ? -5.123 1.918 28.355 1.00 84.56 211 TYR A O 1
ATOM 1702 N N . LEU A 1 212 ? -4.273 0.484 26.863 1.00 85.69 212 LEU A N 1
ATOM 1703 C CA . LEU A 1 212 ? -5.028 -0.652 27.397 1.00 85.69 212 LEU A CA 1
ATOM 1704 C C . LEU A 1 212 ? -4.480 -1.139 28.743 1.00 85.69 212 LEU A C 1
ATOM 1706 O O . LEU A 1 212 ? -5.265 -1.641 29.552 1.00 85.69 212 LEU A O 1
ATOM 1710 N N . ASP A 1 213 ? -3.175 -1.011 28.979 1.00 86.38 213 ASP A N 1
ATOM 1711 C CA . ASP A 1 213 ? -2.546 -1.394 30.244 1.00 86.38 213 ASP A CA 1
ATOM 1712 C C . ASP A 1 213 ? -2.708 -0.306 31.319 1.00 86.38 213 ASP A C 1
ATOM 1714 O O . ASP A 1 213 ? -2.957 -0.639 32.476 1.00 86.38 213 ASP A O 1
ATOM 1718 N N . GLU A 1 214 ? -2.646 0.975 30.943 1.00 88.31 214 GLU A N 1
ATOM 1719 C CA . GLU A 1 214 ? -2.746 2.113 31.869 1.00 88.31 214 GLU A CA 1
ATOM 1720 C C . GLU A 1 214 ? -4.171 2.345 32.402 1.00 88.31 214 GLU A C 1
ATOM 1722 O O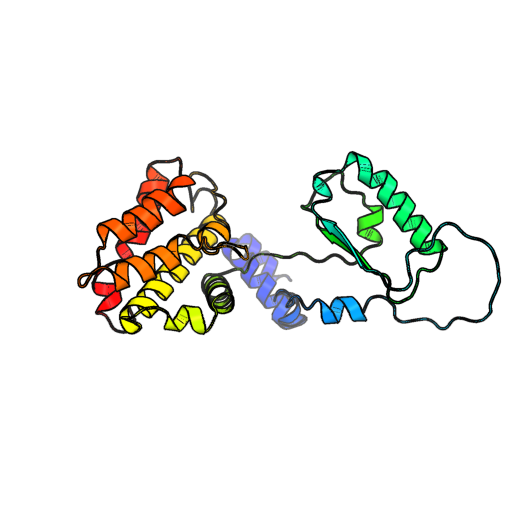 . GLU A 1 214 ? -4.345 2.672 33.576 1.00 88.31 214 GLU A O 1
ATOM 1727 N N . TYR A 1 215 ? -5.202 2.141 31.573 1.00 85.88 215 TYR A N 1
ATOM 1728 C CA . TYR A 1 215 ? -6.591 2.457 31.929 1.00 85.88 215 TYR A CA 1
ATOM 1729 C C . TYR A 1 215 ? -7.462 1.201 32.077 1.00 85.88 215 TYR A C 1
ATOM 1731 O O . TYR A 1 215 ? -7.426 0.290 31.246 1.00 85.88 215 TYR A O 1
ATOM 1739 N N . GLU A 1 216 ? -8.290 1.128 33.127 1.00 82.56 216 GLU A N 1
ATOM 1740 C CA . GLU A 1 216 ? -9.259 0.031 33.319 1.00 82.56 216 GLU A CA 1
ATOM 1741 C C . GLU A 1 216 ? -10.346 0.030 32.234 1.00 82.56 216 GLU A C 1
ATOM 1743 O O . GLU A 1 216 ? -10.575 -0.993 31.567 1.00 82.56 216 GLU A O 1
ATOM 1748 N N . GLU A 1 217 ? -10.962 1.193 32.028 1.00 87.19 217 GLU A N 1
ATOM 1749 C CA . GLU A 1 217 ? -11.888 1.461 30.932 1.00 87.19 217 GLU A CA 1
ATOM 1750 C C . GLU A 1 217 ? -11.136 1.843 29.658 1.00 87.19 217 GLU A C 1
ATOM 1752 O O . GLU A 1 217 ? -10.058 2.428 29.699 1.00 87.19 217 GLU A O 1
ATOM 1757 N N . THR A 1 218 ? -11.693 1.484 28.502 1.00 88.12 218 THR A N 1
ATOM 1758 C CA . THR A 1 218 ? -11.039 1.727 27.214 1.00 88.12 218 THR A CA 1
ATOM 1759 C C . THR A 1 218 ? -11.242 3.189 26.796 1.00 88.12 218 THR A C 1
ATOM 1761 O O . THR A 1 218 ? -12.380 3.585 26.545 1.00 88.12 218 THR A O 1
ATOM 1764 N N . PRO A 1 219 ? -10.173 4.002 26.675 1.00 90.62 219 PRO A N 1
ATOM 1765 C CA . PRO A 1 219 ? -10.296 5.427 26.381 1.00 90.62 219 PRO A CA 1
ATOM 1766 C C . PRO A 1 219 ? -10.470 5.644 24.873 1.00 90.62 219 PRO A C 1
ATOM 1768 O O . PRO A 1 219 ? -9.528 5.978 24.148 1.00 90.62 219 PRO A O 1
ATOM 1771 N N . TRP A 1 220 ? -11.691 5.417 24.388 1.00 91.38 220 TRP A N 1
ATOM 1772 C CA . TRP A 1 220 ? -12.019 5.429 22.961 1.00 91.38 220 TRP A CA 1
ATOM 1773 C C . TRP A 1 220 ? -11.637 6.728 22.258 1.00 91.38 220 TRP A C 1
ATOM 1775 O O . TRP A 1 220 ? -11.010 6.678 21.203 1.00 91.38 220 TRP A O 1
ATOM 1785 N N . ASP A 1 221 ? -11.976 7.877 22.839 1.00 91.25 221 ASP A N 1
ATOM 1786 C CA . ASP A 1 221 ? -11.718 9.177 22.216 1.00 91.25 221 ASP A CA 1
ATOM 1787 C C . ASP A 1 221 ? -10.218 9.443 22.064 1.00 91.25 221 ASP A C 1
ATOM 1789 O O . ASP A 1 221 ? -9.776 9.888 21.003 1.00 91.25 221 ASP A O 1
ATOM 1793 N N . ALA A 1 222 ? -9.420 9.082 23.075 1.00 88.62 222 ALA A N 1
ATOM 1794 C CA . ALA A 1 222 ? -7.967 9.201 23.022 1.00 88.62 222 ALA A CA 1
ATOM 1795 C C . ALA A 1 222 ? -7.372 8.285 21.943 1.00 88.62 222 ALA A C 1
ATOM 1797 O O . ALA A 1 222 ? -6.603 8.749 21.102 1.00 88.62 222 ALA A O 1
ATOM 1798 N N . LEU A 1 223 ? -7.774 7.008 21.907 1.00 89.81 223 LEU A N 1
ATOM 1799 C CA . LEU A 1 223 ? -7.298 6.052 20.901 1.00 89.81 223 LEU A CA 1
ATOM 1800 C C . LEU A 1 223 ? -7.652 6.504 19.480 1.00 89.81 223 LEU A C 1
ATOM 1802 O O . LEU A 1 223 ? -6.791 6.522 18.600 1.00 89.81 223 LEU A O 1
ATOM 1806 N N . LYS A 1 224 ? -8.900 6.922 19.254 1.00 92.44 224 LYS A N 1
ATOM 1807 C CA . LYS A 1 224 ? -9.362 7.411 17.948 1.00 92.44 224 LYS A CA 1
ATOM 1808 C C . LYS A 1 224 ? -8.613 8.663 17.520 1.00 92.44 224 LYS A C 1
ATOM 1810 O O . LYS A 1 224 ? -8.204 8.758 16.364 1.00 92.44 224 LYS A O 1
ATOM 1815 N N . TYR A 1 225 ? -8.424 9.612 18.434 1.00 89.81 225 TYR A N 1
ATOM 1816 C CA . TYR A 1 225 ? -7.718 10.852 18.142 1.00 89.81 225 TYR A CA 1
ATOM 1817 C C . TYR A 1 225 ? -6.241 10.602 17.828 1.00 89.81 225 TYR A C 1
ATOM 1819 O O . TYR A 1 225 ? -5.737 11.105 16.827 1.00 89.81 225 TYR A O 1
ATOM 1827 N N . LEU A 1 226 ? -5.553 9.779 18.619 1.00 87.25 226 LEU A N 1
ATOM 1828 C CA . LEU A 1 226 ? -4.138 9.488 18.397 1.00 87.25 226 LEU A CA 1
ATOM 1829 C C . LEU A 1 226 ? -3.906 8.681 17.114 1.00 87.25 226 LEU A C 1
ATOM 1831 O O . LEU A 1 226 ? -2.993 8.987 16.349 1.00 87.25 226 LEU A O 1
ATOM 1835 N N . ILE A 1 227 ? -4.750 7.683 16.840 1.00 87.38 227 ILE A N 1
ATOM 1836 C CA . ILE A 1 227 ? -4.627 6.860 15.633 1.00 87.38 227 ILE A CA 1
ATOM 1837 C C . ILE A 1 227 ? -5.074 7.666 14.407 1.00 87.38 227 ILE A C 1
ATOM 1839 O O . ILE A 1 227 ? -4.268 7.954 13.529 1.00 87.38 227 ILE A O 1
ATOM 1843 N N . ALA A 1 228 ? -6.341 8.068 14.326 1.00 88.75 228 ALA A N 1
ATOM 1844 C CA . ALA A 1 228 ? -6.876 8.688 13.116 1.00 88.75 228 ALA A CA 1
ATOM 1845 C C . ALA A 1 228 ? -6.597 10.191 13.021 1.00 88.75 228 ALA A C 1
ATOM 1847 O O . ALA A 1 228 ? -6.413 10.702 11.925 1.00 88.75 228 ALA A O 1
ATOM 1848 N N . GLY A 1 229 ? -6.584 10.919 14.135 1.00 85.19 229 GLY A N 1
ATOM 1849 C CA . GLY A 1 229 ? -6.386 12.372 14.131 1.00 85.19 229 GLY A CA 1
ATOM 1850 C C . GLY A 1 229 ? -4.924 12.784 13.967 1.00 85.19 229 GLY A C 1
ATOM 1851 O O . GLY A 1 229 ? -4.646 13.709 13.200 1.00 85.19 229 GLY A O 1
ATOM 1852 N N . VAL A 1 230 ? -4.022 12.094 14.673 1.00 85.12 230 VAL A N 1
ATOM 1853 C CA . VAL A 1 230 ? -2.585 12.399 14.709 1.00 85.12 230 VAL A CA 1
ATOM 1854 C C . VAL A 1 230 ? -1.805 11.521 13.732 1.00 85.12 230 VAL A C 1
ATOM 1856 O O . VAL A 1 230 ? -1.234 12.063 12.792 1.00 85.12 230 VAL A O 1
ATOM 1859 N N . ASN A 1 231 ? -1.806 10.192 13.903 1.00 83.88 231 ASN A N 1
ATOM 1860 C CA . ASN A 1 231 ? -0.947 9.306 13.106 1.00 83.88 231 ASN A CA 1
ATOM 1861 C C . ASN A 1 231 ? -1.350 9.293 11.618 1.00 83.88 231 ASN A C 1
ATOM 1863 O O . ASN A 1 231 ? -0.597 9.731 10.755 1.00 83.88 231 ASN A O 1
ATOM 1867 N N . TYR A 1 232 ? -2.584 8.889 11.308 1.00 84.88 232 TYR A N 1
ATOM 1868 C CA . TYR A 1 232 ? -3.067 8.877 9.919 1.00 84.88 232 TYR A CA 1
ATOM 1869 C C . TYR A 1 232 ? -3.489 10.270 9.439 1.00 84.88 232 TYR A C 1
ATOM 1871 O O . TYR A 1 232 ? -3.283 10.628 8.281 1.00 84.88 232 TYR A O 1
ATOM 1879 N N . GLY A 1 233 ? -4.067 11.074 10.332 1.00 85.19 233 GLY A N 1
ATOM 1880 C CA . GLY A 1 233 ? -4.580 12.404 10.015 1.00 85.19 233 GLY A CA 1
ATOM 1881 C C . GLY A 1 233 ? -3.496 13.439 9.726 1.00 85.19 233 GLY A C 1
ATOM 1882 O O . GLY A 1 233 ? -3.814 14.455 9.113 1.00 85.19 233 GLY A O 1
ATOM 1883 N N . GLY A 1 234 ? -2.239 13.187 10.110 1.00 83.50 234 GLY A N 1
ATOM 1884 C CA . GLY A 1 234 ? -1.093 14.020 9.733 1.00 83.50 234 GLY A CA 1
ATOM 1885 C C . GLY A 1 234 ? -0.810 14.024 8.226 1.00 83.50 234 GLY A C 1
ATOM 1886 O O . GLY A 1 234 ? -0.281 15.004 7.708 1.00 83.50 234 GLY A O 1
ATOM 1887 N N . HIS A 1 235 ? -1.223 12.974 7.509 1.00 81.19 235 HIS A N 1
ATOM 1888 C CA . HIS A 1 235 ? -1.115 12.898 6.046 1.00 81.19 235 HIS A CA 1
ATOM 1889 C C . HIS A 1 235 ? -2.292 13.546 5.322 1.00 81.19 235 HIS A C 1
ATOM 1891 O O . HIS A 1 235 ? -2.163 13.930 4.162 1.00 81.19 235 HIS A O 1
ATOM 1897 N N . VAL A 1 236 ? -3.447 13.636 5.986 1.00 87.00 236 VAL A N 1
ATOM 1898 C CA . VAL A 1 236 ? -4.715 14.027 5.367 1.00 87.00 236 VAL A CA 1
ATOM 1899 C C . VAL A 1 236 ? -4.932 15.528 5.496 1.00 87.00 236 VAL A C 1
ATOM 1901 O O . VAL A 1 236 ? -5.139 16.058 6.587 1.00 87.00 236 VAL A O 1
ATOM 1904 N N . THR A 1 237 ? -4.908 16.200 4.351 1.00 88.75 237 THR A N 1
ATOM 1905 C CA . THR A 1 237 ? -5.024 17.658 4.229 1.00 88.75 237 THR A CA 1
ATOM 1906 C C . THR A 1 237 ? -6.428 18.150 3.878 1.00 88.75 237 THR A C 1
ATOM 1908 O O . THR A 1 237 ? -6.722 19.314 4.127 1.00 88.75 237 THR A O 1
ATOM 1911 N N . ASP A 1 238 ? -7.284 17.303 3.299 1.00 92.12 238 ASP A N 1
ATOM 1912 C CA . ASP A 1 238 ? -8.653 17.652 2.906 1.00 92.12 238 ASP A CA 1
ATOM 1913 C C . ASP A 1 238 ? -9.660 17.309 4.017 1.00 92.12 238 ASP A C 1
ATOM 1915 O O . ASP A 1 238 ? -9.606 16.234 4.620 1.00 92.12 238 ASP A O 1
ATOM 1919 N N . ASP A 1 239 ? -10.606 18.213 4.282 1.00 91.94 239 ASP A N 1
ATOM 1920 C CA . ASP A 1 239 ? -11.574 18.063 5.376 1.00 91.94 239 ASP A CA 1
ATOM 1921 C C . ASP A 1 239 ? -12.576 16.923 5.133 1.00 91.94 239 ASP A C 1
ATOM 1923 O O . ASP A 1 239 ? -13.004 16.249 6.079 1.00 91.94 239 ASP A O 1
ATOM 1927 N N . TRP A 1 240 ? -12.947 16.666 3.873 1.00 91.88 240 TRP A N 1
ATOM 1928 C CA . TRP A 1 240 ? -13.851 15.564 3.536 1.00 91.88 240 TRP A CA 1
ATOM 1929 C C . TRP A 1 240 ? -13.156 14.214 3.680 1.00 91.88 240 TRP A C 1
ATOM 1931 O O . TRP A 1 240 ? -13.735 13.285 4.253 1.00 91.88 240 TRP A O 1
ATOM 1941 N N . ASP A 1 241 ? -11.901 14.123 3.246 1.00 92.50 241 ASP A N 1
ATOM 1942 C CA . ASP A 1 241 ? -11.063 12.945 3.466 1.00 92.50 241 ASP A CA 1
ATOM 1943 C C . ASP A 1 241 ? -10.789 12.721 4.966 1.00 92.50 241 ASP A C 1
ATOM 1945 O O . ASP A 1 241 ? -10.843 11.586 5.453 1.00 92.50 241 ASP A O 1
ATOM 1949 N N . ARG A 1 242 ? -10.601 13.791 5.751 1.00 92.75 242 ARG A N 1
ATOM 1950 C CA . ARG A 1 242 ? -10.477 13.703 7.217 1.00 92.75 242 ARG A CA 1
ATOM 1951 C C . ARG A 1 242 ? -11.763 13.176 7.852 1.00 92.75 242 ARG A C 1
ATOM 1953 O O . ARG A 1 242 ? -11.704 12.283 8.697 1.00 92.75 242 ARG A O 1
ATOM 1960 N N . ARG A 1 243 ? -12.933 13.647 7.408 1.00 93.69 243 ARG A N 1
ATOM 1961 C CA . ARG A 1 243 ? -14.233 13.124 7.862 1.00 93.69 243 ARG A CA 1
ATOM 1962 C C . ARG A 1 243 ? -14.395 11.639 7.535 1.00 93.69 243 ARG A C 1
ATOM 1964 O O . ARG A 1 243 ? -14.896 10.881 8.370 1.00 93.69 243 ARG A O 1
ATOM 1971 N N . LEU A 1 244 ? -13.973 11.211 6.348 1.00 92.75 244 LEU A N 1
ATOM 1972 C CA . LEU A 1 244 ? -13.993 9.807 5.943 1.00 92.75 244 LEU A CA 1
ATOM 1973 C C . LEU A 1 244 ? -13.105 8.947 6.858 1.00 92.75 244 LEU A C 1
ATOM 1975 O O . LEU A 1 244 ? -13.560 7.921 7.365 1.00 92.75 244 LEU A O 1
ATOM 1979 N N . LEU A 1 245 ? -11.876 9.395 7.127 1.00 92.88 245 LEU A N 1
ATOM 1980 C CA . LEU A 1 245 ? -10.943 8.732 8.042 1.00 92.88 245 LEU A CA 1
ATOM 1981 C C . LEU A 1 245 ? -11.537 8.592 9.455 1.00 92.88 245 LEU A C 1
ATOM 1983 O O . LEU A 1 245 ? -11.520 7.506 10.041 1.00 92.88 245 LEU A O 1
ATOM 1987 N N . THR A 1 246 ? -12.130 9.671 9.978 1.00 93.31 246 THR A N 1
ATOM 1988 C CA . THR A 1 246 ? -12.822 9.675 11.276 1.00 93.31 246 THR A CA 1
ATOM 1989 C C . THR A 1 246 ? -14.045 8.754 11.287 1.00 93.31 246 THR A C 1
ATOM 1991 O O . THR A 1 246 ? -14.362 8.157 12.313 1.00 93.31 246 THR A O 1
ATOM 1994 N N . THR A 1 247 ? -14.737 8.595 10.159 1.00 94.19 247 THR A N 1
ATOM 1995 C CA . THR A 1 247 ? -15.881 7.674 10.064 1.00 94.19 247 THR A CA 1
ATOM 1996 C C . THR A 1 247 ? -15.418 6.226 10.220 1.00 94.19 247 THR A C 1
ATOM 1998 O O . THR A 1 247 ? -15.973 5.496 11.037 1.00 94.19 247 THR A O 1
ATOM 2001 N N . TYR A 1 248 ? -14.347 5.835 9.522 1.00 93.69 248 TYR A N 1
ATOM 2002 C CA . TYR A 1 248 ? -13.801 4.480 9.620 1.00 93.69 248 TYR A CA 1
ATOM 2003 C C . TYR A 1 248 ? -13.289 4.140 11.022 1.00 93.69 248 TYR A C 1
ATOM 2005 O O . TYR A 1 248 ? -13.602 3.072 11.541 1.00 93.69 248 TYR A O 1
ATOM 2013 N N . ILE A 1 249 ? -12.529 5.033 11.668 1.00 93.44 249 ILE A N 1
ATOM 2014 C CA . ILE A 1 249 ? -12.016 4.730 13.013 1.00 93.44 249 ILE A CA 1
ATOM 2015 C C . ILE A 1 249 ? -13.154 4.604 14.035 1.00 93.44 249 ILE A C 1
ATOM 2017 O O . ILE A 1 249 ? -13.076 3.769 14.929 1.00 93.44 249 ILE A O 1
ATOM 2021 N N . ASN A 1 250 ? -14.226 5.392 13.896 1.00 93.56 250 ASN A N 1
ATOM 2022 C CA . ASN A 1 250 ? -15.369 5.335 14.806 1.00 93.56 250 ASN A CA 1
ATOM 2023 C C . ASN A 1 250 ? -16.149 4.023 14.702 1.00 93.56 250 ASN A C 1
ATOM 2025 O O . ASN A 1 250 ? -16.644 3.546 15.720 1.00 93.56 250 ASN A O 1
ATOM 2029 N N . ASP A 1 251 ? -16.233 3.454 13.502 1.00 92.25 251 ASP A N 1
ATOM 2030 C CA . ASP A 1 251 ? -16.930 2.192 13.247 1.00 92.25 251 ASP A CA 1
ATOM 2031 C C . ASP A 1 251 ? -16.167 0.990 13.838 1.00 92.25 251 ASP A C 1
ATOM 2033 O O . ASP A 1 251 ? -16.752 0.088 14.443 1.00 92.25 251 ASP A O 1
ATOM 2037 N N . TYR A 1 252 ? -14.830 1.013 13.744 1.00 90.62 252 TYR A N 1
ATOM 2038 C CA . TYR A 1 252 ? -13.973 -0.087 14.206 1.00 90.62 252 TYR A CA 1
ATOM 2039 C C . TYR A 1 252 ? -13.564 0.002 15.685 1.00 90.62 252 TYR A C 1
ATOM 2041 O O . TYR A 1 252 ? -13.432 -1.028 16.355 1.00 90.62 252 TYR A O 1
ATOM 2049 N N . PHE A 1 253 ? -13.368 1.210 16.220 1.00 91.31 253 PHE A N 1
ATOM 2050 C CA . PHE A 1 253 ? -12.997 1.439 17.621 1.00 91.31 253 PHE A CA 1
ATOM 2051 C C . PHE A 1 253 ? -14.232 1.838 18.432 1.00 91.31 253 PHE A C 1
ATOM 2053 O O . PHE A 1 253 ? -14.454 3.010 18.732 1.00 91.31 253 PHE A O 1
ATOM 2060 N N . CYS A 1 254 ? -15.055 0.855 18.779 1.00 90.75 254 CYS A N 1
ATOM 2061 C CA . CYS A 1 254 ? -16.257 1.047 19.582 1.00 90.75 254 CYS A CA 1
ATOM 2062 C C . CYS A 1 254 ? -16.507 -0.161 20.495 1.00 90.75 254 CYS A C 1
ATOM 2064 O O . CYS A 1 254 ? -15.958 -1.243 20.285 1.00 90.75 254 CYS A O 1
ATOM 2066 N N . ASP A 1 255 ? -17.392 -0.021 21.483 1.00 89.88 255 ASP A N 1
ATOM 2067 C CA . ASP A 1 255 ? -17.697 -1.120 22.411 1.00 89.88 255 ASP A CA 1
ATOM 2068 C C . ASP A 1 255 ? -18.265 -2.362 21.714 1.00 89.88 255 ASP A C 1
ATOM 2070 O O . ASP A 1 255 ? -18.059 -3.492 22.173 1.00 89.88 255 ASP A O 1
ATOM 2074 N N . GLN A 1 256 ? -18.932 -2.189 20.569 1.00 87.88 256 GLN A N 1
ATOM 2075 C CA . GLN A 1 256 ? -19.463 -3.308 19.791 1.00 87.88 256 GLN A CA 1
ATOM 2076 C C . GLN A 1 256 ? -18.347 -4.214 19.255 1.00 87.88 256 GLN A C 1
ATOM 2078 O O . GLN A 1 256 ? -18.533 -5.434 19.234 1.00 87.88 256 GLN A O 1
ATOM 2083 N N . SER A 1 257 ? -17.171 -3.661 18.925 1.00 86.50 257 SER A N 1
ATOM 2084 C CA . SER A 1 257 ? -16.030 -4.448 18.441 1.00 86.50 257 SER A CA 1
ATOM 2085 C C . SER A 1 257 ? -15.403 -5.325 19.526 1.00 86.50 257 SER A C 1
ATOM 2087 O O . SER A 1 257 ? -14.839 -6.383 19.235 1.00 86.50 257 SER A O 1
ATOM 2089 N N . LEU A 1 258 ? -15.578 -4.956 20.799 1.00 86.31 258 LEU A N 1
ATOM 2090 C CA . LEU A 1 258 ? -15.129 -5.747 21.946 1.00 86.31 258 LEU A CA 1
ATOM 2091 C C . LEU A 1 258 ? -16.174 -6.752 22.433 1.00 86.31 258 LEU A C 1
ATOM 2093 O O . LEU A 1 258 ? -15.805 -7.848 22.864 1.00 86.31 258 LEU A O 1
ATOM 2097 N N . THR A 1 259 ? -17.455 -6.405 22.368 1.00 85.94 259 THR A N 1
ATOM 2098 C CA . THR A 1 259 ? -18.549 -7.195 22.960 1.00 85.94 259 THR A CA 1
ATOM 2099 C C . THR A 1 259 ? -19.135 -8.221 21.996 1.00 85.94 259 THR A C 1
ATOM 2101 O O . THR A 1 259 ? -19.480 -9.326 22.415 1.00 85.94 259 THR A O 1
ATOM 2104 N N . THR A 1 260 ? -19.177 -7.916 20.698 1.00 83.31 260 THR A N 1
ATOM 2105 C CA . THR A 1 260 ? -19.814 -8.782 19.700 1.00 83.31 260 THR A CA 1
ATOM 2106 C C . THR A 1 260 ? -18.880 -9.928 19.288 1.00 83.31 260 THR A C 1
ATOM 2108 O O . THR A 1 260 ? -17.726 -9.690 18.903 1.00 83.31 260 THR A O 1
ATOM 2111 N N . PRO A 1 261 ? -19.331 -11.194 19.337 1.00 74.69 261 PRO A N 1
ATOM 2112 C CA . PRO A 1 261 ? -18.609 -12.305 18.727 1.00 74.69 261 PRO A CA 1
ATOM 2113 C C . PRO A 1 261 ? -18.546 -12.118 17.207 1.00 74.69 261 PRO A C 1
ATOM 2115 O O . PRO A 1 261 ? -19.574 -11.914 16.571 1.00 74.69 261 PRO A O 1
ATOM 2118 N N . SER A 1 262 ? -17.349 -12.204 16.620 1.00 71.62 262 SER A N 1
ATOM 2119 C CA . SER A 1 262 ? -17.149 -12.049 15.168 1.00 71.62 262 SER A CA 1
ATOM 2120 C C . SER A 1 262 ? -17.696 -10.732 14.596 1.00 71.62 262 SER A C 1
ATOM 2122 O O . SER A 1 262 ? -18.318 -10.743 13.535 1.00 71.62 262 SER A O 1
ATOM 2124 N N . TYR A 1 263 ? -17.459 -9.616 15.295 1.00 70.56 263 TYR A N 1
ATOM 2125 C CA . TYR A 1 263 ? -17.757 -8.264 14.809 1.00 70.56 263 TYR A CA 1
ATOM 2126 C C . TYR A 1 263 ? -17.202 -8.060 13.386 1.00 70.56 263 TYR A C 1
ATOM 2128 O O . TYR A 1 263 ? -16.041 -8.396 13.129 1.00 70.56 263 TYR A O 1
ATOM 2136 N N . ARG A 1 264 ? -18.055 -7.599 12.463 1.00 55.44 264 ARG A N 1
ATOM 2137 C CA . ARG A 1 264 ? -17.765 -7.426 11.032 1.00 55.44 264 ARG A CA 1
ATOM 2138 C C . ARG A 1 264 ? -17.891 -5.971 10.636 1.00 55.44 264 ARG A C 1
ATOM 2140 O O . ARG A 1 264 ? -18.907 -5.380 11.050 1.00 55.44 264 ARG A O 1
#

Solvent-accessible surface area (backbone atoms only — not comparable to full-atom values): 16392 Å² total; per-residue (Å²): 111,72,69,56,55,52,34,50,75,77,36,60,89,47,35,64,60,52,52,49,53,50,43,36,75,76,75,33,59,76,84,73,51,80,76,80,88,48,72,68,62,55,62,64,62,59,72,79,80,77,82,88,83,88,88,84,89,82,84,84,72,90,67,81,59,85,49,50,73,46,75,47,73,54,46,64,80,45,57,89,52,46,68,58,52,44,55,49,54,56,48,51,67,72,68,64,64,51,88,61,45,44,84,44,79,38,62,66,93,56,92,81,57,62,61,66,56,52,73,78,47,91,85,82,81,89,72,78,69,79,54,56,67,46,36,36,53,51,58,58,69,73,54,50,72,69,68,72,62,64,43,87,52,51,75,61,50,55,47,51,49,50,37,50,43,50,52,53,25,49,61,62,55,31,58,78,50,44,68,82,48,29,84,65,93,68,82,84,50,61,63,74,68,40,43,91,56,103,58,99,49,44,63,54,58,49,51,48,43,50,50,57,62,75,34,94,64,80,61,51,68,60,53,44,39,50,38,44,54,47,62,58,30,69,71,50,85,49,71,68,53,43,49,51,49,52,50,55,45,53,72,51,60,41,72,59,50,73,71,42,84,85,60,127

Organism: Neotoma lepida (NCBI:txid56216)

Radius of gyration: 25.26 Å; Cα contacts (8 Å, |Δi|>4): 206; chains: 1; bounding box: 69×44×63 Å

Secondary structure (DSSP, 8-state):
-HHHHHHHHH-GGGHHHHHHHHHHHHH-GGGTSPPP--HHHHHHHS--------------S----TT-EEEE--GGG-TTTHHHHHHHHHHHHHS---TT-EEEE-----TTS-HHHHHHSPP---PPPPSHHHHHHHHHHHS-HHHHT-SS-HHHHHHHHHHHHHHHHHHHHHGGGGGGT-SS-----GGGT---SSSS--HHHHHHHHHHHH-SS--HHHHHIIIIIIIITTT--SHHHHHHHHHHHHHHSSHHHHHSTT--

Nearest PDB structures (foldseek):
  7k5b-assembly1_B  TM=8.352E-01  e=4.304E-10  Tetrahymena thermophila
  8glv-assembly1_Lc  TM=6.821E-01  e=5.385E-11  Chlamydomonas reinhardtii
  8bx8-assembly1_B  TM=7.189E-01  e=5.011E-10  Tetrahymena thermophila
  8bx8-assembly1_A  TM=7.427E-01  e=1.574E-08  Tetrahymena thermophila
  7k5b-assembly1_A  TM=7.427E-01  e=1.574E-08  Tetrahymena thermophila

Sequence (264 aa):
MQRMLIVRSLRQDRVAFCVTSFIITNLGSRFIEPPVLNMKLVSGSAFLPTQPQHPAVGSEPTPVLPGHWVFLANCHLSLSWMPNLDKLVEQLQVEDPHPSFRLWLSSSPHPDFPISILQASIKMTTEPPKGLKANMTRLYQLMTEAQFTRCSKPAKYKKLLFALCFFHSILLERKKFLQLGWNIIYGFNDSDFEGLGWDHTQVSENLLSLYLDEYEETPWDALKYLIAGVNYGGHVTDDWDRRLLTTYINDYFCDQSLTTPSYR

pLDDT: mean 78.27, std 16.98, range [29.53, 94.19]

InterPro domains:
  IPR004273 Dynein heavy chain, D6 P-loop domain [PF03028] (67-125)
  IPR026983 Dynein heavy chain [PTHR22878] (67-259)
  IPR027417 P-loop containing nucleoside triphosphate hydrolase [G3DSA:3.40.50.300] (61-127)
  IPR041658 Dynein heavy chain, AAA lid domain [PF18198] (157-259)
  IPR042219 Dynein heavy chain, AAA lid domain superfamily [G3DSA:1.10.8.720] (128-264)

Mean predicted aligned error: 12.03 Å